Protein AF-A0A956LNJ1-F1 (afdb_monomer_lite)

Sequence (365 aa):
GTVEMIVRRPAVDEREALDVGEPGRVAVALAMEAAFVAMLGDTTTRRVDMLLKRSREISDRYETPESGVYRALVGGLAAFASGRWKECVASMGVARERLDRGRARRNFEFTLRELFELAALYQLGRVTELRARRLEYVHDARERGDLCAETSLRAGDAAVIWLAADDPQGARQDIHEAVRRWPRDAFLAQRAWAFLAERAIDVYEGDGEYAWRRVEETWPRVRSSLLFVGQHVRVMSRFWRANAALLSAADPSRRAARLAIASRHARQLAGERVPHATALAALLRGGIAAARGDVERAALAHKEAARGFEDTDMALLAAATRYRLGKLLGGARGRANVAAAVRYMDEEGIENPARMAAMYAPIWR

Structure (mmCIF, N/CA/C/O backbone):
data_AF-A0A956LNJ1-F1
#
_entry.id   AF-A0A956LNJ1-F1
#
loop_
_atom_site.group_PDB
_atom_site.id
_atom_site.type_symbol
_atom_site.label_atom_id
_atom_site.label_alt_id
_atom_site.label_comp_id
_atom_site.label_asym_id
_atom_site.label_entity_id
_atom_site.label_seq_id
_atom_site.pdbx_PDB_ins_code
_atom_site.Cartn_x
_atom_site.Cartn_y
_atom_site.Cartn_z
_atom_site.occupancy
_atom_site.B_iso_or_equiv
_atom_site.auth_seq_id
_atom_site.auth_comp_id
_atom_site.auth_asym_id
_atom_site.auth_atom_id
_atom_site.pdbx_PDB_model_num
ATOM 1 N N . GLY A 1 1 ? 16.261 22.247 -1.426 1.00 36.00 1 GLY A N 1
ATOM 2 C CA . GLY A 1 1 ? 17.304 21.320 -0.935 1.00 36.00 1 GLY A CA 1
ATOM 3 C C . GLY A 1 1 ? 17.607 20.250 -1.970 1.00 36.00 1 GLY A C 1
ATOM 4 O O . GLY A 1 1 ? 17.861 20.597 -3.112 1.00 36.00 1 GLY A O 1
ATOM 5 N N . THR A 1 2 ? 17.518 18.963 -1.617 1.00 38.69 2 THR A N 1
ATOM 6 C CA . THR A 1 2 ? 17.895 17.831 -2.497 1.00 38.69 2 THR A CA 1
ATOM 7 C C . THR A 1 2 ? 16.971 17.641 -3.706 1.00 38.69 2 THR A C 1
ATOM 9 O O . THR A 1 2 ? 17.459 17.444 -4.812 1.00 38.69 2 THR A O 1
ATOM 12 N N . VAL A 1 3 ? 15.649 17.783 -3.527 1.00 38.41 3 VAL A N 1
ATOM 13 C CA . VAL A 1 3 ? 14.667 17.750 -4.636 1.00 38.41 3 VAL A CA 1
ATOM 14 C C . VAL A 1 3 ? 14.962 18.844 -5.653 1.00 38.41 3 VAL A C 1
ATOM 16 O O . VAL A 1 3 ? 14.966 18.601 -6.848 1.00 38.41 3 VAL A O 1
ATOM 19 N N . GLU A 1 4 ? 15.264 20.045 -5.173 1.00 39.94 4 GLU A N 1
ATOM 20 C CA . GLU A 1 4 ? 15.532 21.204 -6.020 1.00 39.94 4 GLU A CA 1
ATOM 21 C C . GLU A 1 4 ? 16.840 21.055 -6.808 1.00 39.94 4 GLU A C 1
ATOM 23 O O . GLU A 1 4 ? 16.902 21.470 -7.956 1.00 39.94 4 GLU A O 1
ATOM 28 N N . MET A 1 5 ? 17.854 20.397 -6.235 1.00 42.16 5 MET A N 1
ATOM 29 C CA . MET A 1 5 ? 19.086 20.024 -6.942 1.00 42.16 5 MET A CA 1
ATOM 30 C C . MET A 1 5 ? 18.846 18.978 -8.037 1.00 42.16 5 MET A C 1
ATOM 32 O O . MET A 1 5 ? 19.387 19.113 -9.130 1.00 42.16 5 MET A O 1
ATOM 36 N N . ILE A 1 6 ? 18.032 17.951 -7.764 1.00 45.25 6 ILE A N 1
ATOM 37 C CA . ILE A 1 6 ? 17.684 16.911 -8.749 1.00 45.25 6 ILE A CA 1
ATOM 38 C C . ILE A 1 6 ? 16.839 17.518 -9.878 1.00 45.25 6 ILE A C 1
ATOM 40 O O . ILE A 1 6 ? 17.091 17.257 -11.047 1.00 45.25 6 ILE A O 1
ATOM 44 N N . VAL A 1 7 ? 15.893 18.396 -9.535 1.00 44.22 7 VAL A N 1
ATOM 45 C CA . VAL A 1 7 ? 15.030 19.108 -10.490 1.00 44.22 7 VAL A CA 1
ATOM 46 C C . VAL A 1 7 ? 15.795 20.170 -11.291 1.00 44.22 7 VAL A C 1
ATOM 48 O O . VAL A 1 7 ? 15.354 20.522 -12.377 1.00 44.22 7 VAL A O 1
ATOM 51 N N . ARG A 1 8 ? 16.928 20.694 -10.804 1.00 43.84 8 ARG A N 1
ATOM 52 C CA . ARG A 1 8 ? 17.736 21.713 -11.504 1.00 43.84 8 ARG A CA 1
ATOM 53 C C . ARG A 1 8 ? 18.961 21.158 -12.233 1.00 43.84 8 ARG A C 1
ATOM 55 O O . ARG A 1 8 ? 19.718 21.957 -12.780 1.00 43.84 8 ARG A O 1
ATOM 62 N N . ARG A 1 9 ? 19.182 19.837 -12.268 1.00 44.09 9 ARG A N 1
ATOM 63 C CA . ARG A 1 9 ? 20.280 19.283 -13.072 1.00 44.09 9 ARG A CA 1
ATOM 64 C C . ARG A 1 9 ? 20.090 19.691 -14.544 1.00 44.09 9 ARG A C 1
ATOM 66 O O . ARG A 1 9 ? 18.972 19.538 -15.056 1.00 44.09 9 ARG A O 1
ATOM 73 N N . PRO A 1 10 ? 21.131 20.242 -15.200 1.00 41.31 10 PRO A N 1
ATOM 74 C CA . PRO A 1 10 ? 21.086 20.462 -16.636 1.00 41.31 10 PRO A CA 1
ATOM 75 C C . PRO A 1 10 ? 20.901 19.105 -17.315 1.00 41.31 10 PRO A C 1
ATOM 77 O O . PRO A 1 10 ? 21.478 18.108 -16.869 1.00 41.31 10 PRO A O 1
ATOM 80 N N . ALA A 1 11 ? 20.053 19.071 -18.345 1.00 48.78 11 ALA A N 1
ATOM 81 C CA . ALA A 1 11 ? 19.974 17.923 -19.234 1.00 48.78 11 ALA A CA 1
ATOM 82 C C . ALA A 1 11 ? 21.394 17.620 -19.739 1.00 48.78 11 ALA A C 1
ATOM 84 O O . ALA A 1 11 ? 22.174 18.548 -19.967 1.00 48.78 11 ALA A O 1
ATOM 85 N N . VAL A 1 12 ? 21.732 16.333 -19.845 1.00 52.69 12 VAL A N 1
ATOM 86 C CA . VAL A 1 12 ? 22.942 15.843 -20.533 1.00 52.69 12 VAL A CA 1
ATOM 87 C C . VAL A 1 12 ? 23.134 16.653 -21.818 1.00 52.69 12 VAL A C 1
ATOM 89 O O . VAL A 1 12 ? 22.126 16.979 -22.435 1.00 52.69 12 VAL A O 1
ATOM 92 N N . ASP A 1 13 ? 24.368 17.005 -22.196 1.00 56.69 13 ASP A N 1
ATOM 93 C CA . ASP A 1 13 ? 24.645 17.877 -23.347 1.00 56.69 13 ASP A CA 1
ATOM 94 C C . ASP A 1 13 ? 24.082 17.274 -24.653 1.00 56.69 13 ASP A C 1
ATOM 96 O O . ASP A 1 13 ? 24.720 16.485 -25.351 1.00 56.69 13 ASP A O 1
ATOM 100 N N . GLU A 1 14 ? 22.803 17.571 -24.922 1.00 56.59 14 GLU A N 1
ATOM 101 C CA . GLU A 1 14 ? 21.978 16.911 -25.938 1.00 56.59 14 GLU A CA 1
ATOM 102 C C . GLU A 1 14 ? 22.559 17.133 -27.335 1.00 56.59 14 GLU A C 1
ATOM 104 O O . GLU A 1 14 ? 22.352 16.308 -28.219 1.00 56.59 14 GLU A O 1
ATOM 109 N N . ARG A 1 15 ? 23.272 18.248 -27.541 1.00 57.69 15 ARG A N 1
ATOM 110 C CA . ARG A 1 15 ? 23.845 18.616 -28.838 1.00 57.69 15 ARG A CA 1
ATOM 111 C C . ARG A 1 15 ? 25.062 17.763 -29.179 1.00 57.69 15 ARG A C 1
ATOM 113 O O . ARG A 1 15 ? 25.059 17.157 -30.241 1.00 57.69 15 ARG A O 1
ATOM 120 N N . GLU A 1 16 ? 26.022 17.616 -28.265 1.00 54.88 16 GLU A N 1
ATOM 121 C CA . GLU A 1 16 ? 27.214 16.790 -28.516 1.00 54.88 16 GLU A CA 1
ATOM 122 C C . GLU A 1 16 ? 26.858 15.314 -28.765 1.00 54.88 16 GLU A C 1
ATOM 124 O O . GLU A 1 16 ? 27.392 14.693 -29.680 1.00 54.88 16 GLU A O 1
ATOM 129 N N . ALA A 1 17 ? 25.914 14.741 -28.011 1.00 57.59 17 ALA A N 1
ATOM 130 C CA . ALA A 1 17 ? 25.528 13.335 -28.182 1.00 57.59 17 ALA A CA 1
ATOM 131 C C . ALA A 1 17 ? 24.732 13.065 -29.477 1.00 57.59 17 ALA A C 1
ATOM 133 O O . ALA A 1 17 ? 24.824 11.975 -30.053 1.00 57.59 17 ALA A O 1
ATOM 134 N N . LEU A 1 18 ? 23.951 14.047 -29.945 1.00 60.22 18 LEU A N 1
ATOM 135 C CA . LEU A 1 18 ? 23.275 13.977 -31.244 1.00 60.22 18 LEU A CA 1
ATOM 136 C C . LEU A 1 18 ? 24.267 14.139 -32.404 1.00 60.22 18 LEU A C 1
ATOM 138 O O . LEU A 1 18 ? 24.123 13.443 -33.409 1.00 60.22 18 LEU A O 1
ATOM 142 N N . ASP A 1 19 ? 25.294 14.975 -32.238 1.00 58.22 19 ASP A N 1
ATOM 143 C CA . ASP A 1 19 ? 26.359 15.181 -33.228 1.00 58.22 19 ASP A CA 1
ATOM 144 C C . ASP A 1 19 ? 27.279 13.948 -33.369 1.00 58.22 19 ASP A C 1
ATOM 146 O O . ASP A 1 19 ? 27.802 13.686 -34.451 1.00 58.22 19 ASP A O 1
ATOM 150 N N . VAL A 1 20 ? 27.414 13.132 -32.313 1.00 63.38 20 VAL A N 1
ATOM 151 C CA . VAL A 1 20 ? 28.169 11.857 -32.314 1.00 63.38 20 VAL A CA 1
ATOM 152 C C . VAL A 1 20 ? 27.338 10.667 -32.849 1.00 63.38 20 VAL A C 1
ATOM 154 O O . VAL A 1 20 ? 27.855 9.563 -33.012 1.00 63.38 20 VAL A O 1
ATOM 157 N N . GLY A 1 21 ? 26.061 10.874 -33.200 1.00 62.06 21 GLY A N 1
ATOM 158 C CA . GLY A 1 21 ? 25.248 9.879 -33.913 1.00 62.06 21 GLY A CA 1
ATOM 159 C C . GLY A 1 21 ? 24.579 8.808 -33.041 1.00 62.06 21 GLY A C 1
ATOM 160 O O . GLY A 1 21 ? 24.244 7.740 -33.551 1.00 62.06 21 GLY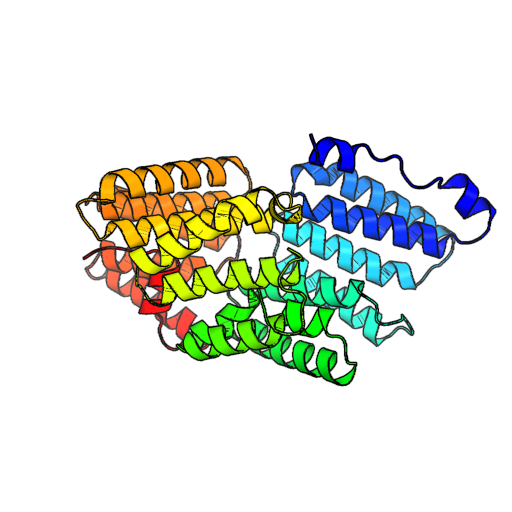 A O 1
ATOM 161 N N . GLU A 1 22 ? 24.320 9.074 -31.753 1.00 77.00 22 GLU A N 1
ATOM 162 C CA . GLU A 1 22 ? 23.630 8.135 -30.845 1.00 77.00 22 GLU A CA 1
ATOM 163 C C . GLU A 1 22 ? 22.211 8.594 -30.405 1.00 77.00 22 GLU A C 1
ATOM 165 O O . GLU A 1 22 ? 21.891 8.583 -29.209 1.00 77.00 22 GLU A O 1
ATOM 170 N N . PRO A 1 23 ? 21.293 8.959 -31.326 1.00 75.44 23 PRO A N 1
ATOM 171 C CA . PRO A 1 23 ? 19.983 9.528 -30.979 1.00 75.44 23 PRO A CA 1
ATOM 172 C C . PRO A 1 23 ? 19.105 8.584 -30.144 1.00 75.44 23 PRO A C 1
ATOM 174 O O . PRO A 1 23 ? 18.347 9.035 -29.284 1.00 75.44 23 PRO A O 1
ATOM 177 N N . GLY A 1 24 ? 19.240 7.266 -30.331 1.00 72.50 24 GLY A N 1
ATOM 178 C CA . GLY A 1 24 ? 18.543 6.270 -29.514 1.00 72.50 24 GLY A CA 1
ATOM 179 C C . GLY A 1 24 ? 18.937 6.326 -28.039 1.00 72.50 24 GLY A C 1
ATOM 180 O O . GLY A 1 24 ? 18.062 6.311 -27.174 1.00 72.50 24 GLY A O 1
ATOM 181 N N . ARG A 1 25 ? 20.231 6.481 -27.728 1.00 75.12 25 ARG A N 1
ATOM 182 C CA . ARG A 1 25 ? 20.690 6.578 -26.333 1.00 75.12 25 ARG A CA 1
ATOM 183 C C . ARG A 1 25 ? 20.219 7.865 -25.669 1.00 75.12 25 ARG A C 1
ATOM 185 O O . ARG A 1 25 ? 19.820 7.823 -24.509 1.00 75.12 25 ARG A O 1
ATOM 192 N N . VAL A 1 26 ? 20.193 8.977 -26.405 1.00 80.88 26 VAL A N 1
ATOM 193 C CA . VAL A 1 26 ? 19.657 10.254 -25.903 1.00 80.88 26 VAL A CA 1
ATOM 194 C C . VAL A 1 26 ? 18.164 10.129 -25.589 1.00 80.88 26 VAL A C 1
ATOM 196 O O . VAL A 1 26 ? 17.726 10.508 -24.502 1.00 80.88 26 VAL A O 1
ATOM 199 N N . ALA A 1 27 ? 17.378 9.534 -26.493 1.00 77.81 27 ALA A N 1
ATOM 200 C CA . ALA A 1 27 ? 15.948 9.323 -26.273 1.00 77.81 27 ALA A CA 1
ATOM 201 C C . ALA A 1 27 ? 15.663 8.445 -25.041 1.00 77.81 27 ALA A C 1
ATOM 203 O O . ALA A 1 27 ? 14.762 8.766 -24.256 1.00 77.81 27 ALA A O 1
ATOM 204 N N . VAL A 1 28 ? 16.445 7.376 -24.846 1.00 76.69 28 VAL A N 1
ATOM 205 C CA . VAL A 1 28 ? 16.362 6.498 -23.669 1.00 76.69 28 VAL A CA 1
ATOM 206 C C . VAL A 1 28 ? 16.778 7.231 -22.394 1.00 76.69 28 VAL A C 1
ATOM 208 O O . VAL A 1 28 ? 16.072 7.146 -21.391 1.00 76.69 28 VAL A O 1
ATOM 211 N N . ALA A 1 29 ? 17.870 7.999 -22.420 1.00 81.38 29 ALA A N 1
ATOM 212 C CA . ALA A 1 29 ? 18.341 8.760 -21.264 1.00 81.38 29 ALA A CA 1
ATOM 213 C C . ALA A 1 29 ? 17.299 9.782 -20.785 1.00 81.38 29 ALA A C 1
ATOM 215 O O . ALA A 1 29 ? 17.006 9.845 -19.592 1.00 81.38 29 ALA A O 1
ATOM 216 N N . LEU A 1 30 ? 16.672 10.517 -21.710 1.00 82.25 30 LEU A N 1
ATOM 217 C CA . LEU A 1 30 ? 15.591 11.457 -21.398 1.00 82.25 30 LEU A CA 1
ATOM 218 C C . LEU A 1 30 ? 14.360 10.754 -20.818 1.00 82.25 30 LEU A C 1
ATOM 220 O O . LEU A 1 30 ? 13.754 11.245 -19.864 1.00 82.25 30 LEU A O 1
ATOM 224 N N . ALA A 1 31 ? 13.997 9.587 -21.358 1.00 79.81 31 ALA A N 1
ATOM 225 C CA . ALA A 1 31 ? 12.921 8.777 -20.798 1.00 79.81 31 ALA A CA 1
ATOM 226 C C . ALA A 1 31 ? 13.268 8.294 -19.377 1.00 79.81 31 ALA A C 1
ATOM 228 O O . ALA A 1 31 ? 12.433 8.353 -18.479 1.00 79.81 31 ALA A O 1
ATOM 229 N N . MET A 1 32 ? 14.510 7.883 -19.128 1.00 78.31 32 MET A N 1
ATOM 230 C CA . MET A 1 32 ? 14.958 7.482 -17.792 1.00 78.31 32 MET A CA 1
ATOM 231 C C . MET A 1 32 ? 15.008 8.637 -16.802 1.00 78.31 32 MET A C 1
ATOM 233 O O . MET A 1 32 ? 14.576 8.475 -15.660 1.00 78.31 32 MET A O 1
ATOM 237 N N . GLU A 1 33 ? 15.424 9.827 -17.224 1.00 84.06 33 GLU A N 1
ATOM 238 C CA . GLU A 1 33 ? 15.293 11.017 -16.387 1.00 84.06 33 GLU A CA 1
ATOM 239 C C . GLU A 1 33 ? 13.820 11.287 -16.051 1.00 84.06 33 GLU A C 1
ATOM 241 O O . GLU A 1 33 ? 13.485 11.505 -14.886 1.00 84.06 33 GLU A O 1
ATOM 246 N N . ALA A 1 34 ? 12.924 11.188 -17.037 1.00 84.31 34 ALA A N 1
ATOM 247 C CA . ALA A 1 34 ? 11.491 11.355 -16.820 1.00 84.31 34 ALA A CA 1
ATOM 248 C C . ALA A 1 34 ? 10.933 10.331 -15.815 1.00 84.31 34 ALA A C 1
ATOM 250 O O . ALA A 1 34 ? 10.130 10.704 -14.962 1.00 84.31 34 ALA A O 1
ATOM 251 N N . ALA A 1 35 ? 11.396 9.076 -15.853 1.00 79.94 35 ALA A N 1
ATOM 252 C CA . ALA A 1 35 ? 11.055 8.049 -14.866 1.00 79.94 35 ALA A CA 1
ATOM 253 C C . ALA A 1 35 ? 11.486 8.438 -13.441 1.00 79.94 35 ALA A C 1
ATOM 255 O O . ALA A 1 35 ? 10.681 8.366 -12.510 1.00 79.94 35 ALA A O 1
ATOM 256 N N . PHE A 1 36 ? 12.733 8.887 -13.255 1.00 80.75 36 PHE A N 1
ATOM 257 C CA . PHE A 1 36 ? 13.222 9.324 -11.942 1.00 80.75 36 PHE A CA 1
ATOM 258 C C . PHE A 1 36 ? 12.484 10.554 -11.420 1.00 80.75 36 PHE A C 1
ATOM 260 O O . PHE A 1 36 ? 12.153 10.618 -10.235 1.00 80.75 36 PHE A O 1
ATOM 267 N N . VAL A 1 37 ? 12.204 11.514 -12.301 1.00 85.12 37 VAL A N 1
ATOM 268 C CA . VAL A 1 37 ? 11.455 12.724 -11.966 1.00 85.12 37 VAL A CA 1
ATOM 269 C C . VAL A 1 37 ? 10.014 12.376 -11.586 1.00 85.12 37 VAL A C 1
ATOM 271 O O . VAL A 1 37 ? 9.551 12.849 -10.551 1.00 85.12 37 VAL A O 1
ATOM 274 N N . ALA A 1 38 ? 9.344 11.493 -12.335 1.00 84.81 38 ALA A N 1
ATOM 275 C CA . ALA A 1 38 ? 7.976 11.059 -12.046 1.00 84.81 38 ALA A CA 1
ATOM 276 C C . ALA A 1 38 ? 7.835 10.474 -10.632 1.00 84.81 38 ALA A C 1
ATOM 278 O O . ALA A 1 38 ? 6.885 10.796 -9.923 1.00 84.81 38 ALA A O 1
ATOM 279 N N . MET A 1 39 ? 8.815 9.693 -10.163 1.00 81.81 39 MET A N 1
ATOM 280 C CA . MET A 1 39 ? 8.793 9.115 -8.810 1.00 81.81 39 MET A CA 1
ATOM 281 C C . MET A 1 39 ? 8.764 10.159 -7.678 1.00 81.81 39 MET A C 1
ATOM 283 O O . MET A 1 39 ? 8.356 9.840 -6.556 1.00 81.81 39 MET A O 1
ATOM 287 N N . LEU A 1 40 ? 9.172 11.405 -7.940 1.00 83.94 40 LEU A N 1
ATOM 288 C CA . LEU A 1 40 ? 9.120 12.495 -6.959 1.00 83.94 40 LEU A CA 1
ATOM 289 C C . LEU A 1 40 ? 7.677 12.950 -6.663 1.00 83.94 40 LEU A C 1
ATOM 291 O O . LEU A 1 40 ? 7.445 13.569 -5.619 1.00 83.94 40 LEU A O 1
ATOM 295 N N . GLY A 1 41 ? 6.720 12.602 -7.530 1.00 80.56 41 GLY A N 1
ATOM 296 C CA . GLY A 1 41 ? 5.292 12.873 -7.373 1.00 80.56 41 GLY A CA 1
ATOM 297 C C . GLY A 1 41 ? 4.745 13.947 -8.316 1.00 80.56 41 GLY A C 1
ATOM 298 O O . GLY A 1 41 ? 5.458 14.519 -9.146 1.00 80.56 41 GLY A O 1
ATOM 299 N N . ASP A 1 42 ? 3.464 14.262 -8.130 1.00 79.25 42 ASP A N 1
ATOM 300 C CA . ASP A 1 42 ? 2.643 15.076 -9.047 1.00 79.25 42 ASP A CA 1
ATOM 301 C C . ASP A 1 42 ? 3.113 16.515 -9.283 1.00 79.25 42 ASP A C 1
ATOM 303 O O . ASP A 1 42 ? 2.763 17.144 -10.282 1.00 79.25 42 ASP A O 1
ATOM 307 N N . THR A 1 43 ? 3.942 17.075 -8.404 1.00 82.19 43 THR A N 1
ATOM 308 C CA . THR A 1 43 ? 4.493 18.424 -8.619 1.00 82.19 43 THR A CA 1
ATOM 309 C C . THR A 1 43 ? 5.468 18.481 -9.796 1.00 82.19 43 THR A C 1
ATOM 311 O O . THR A 1 43 ? 5.816 19.569 -10.256 1.00 82.19 43 THR A O 1
ATOM 314 N N . THR A 1 44 ? 5.895 17.325 -10.304 1.00 82.88 44 THR A N 1
ATOM 315 C CA . THR A 1 44 ? 6.870 17.210 -11.388 1.00 82.88 44 THR A CA 1
ATOM 316 C C . THR A 1 44 ? 6.263 16.934 -12.762 1.00 82.88 44 THR A C 1
ATOM 318 O O . THR A 1 44 ? 7.006 16.941 -13.744 1.00 82.88 44 THR A O 1
ATOM 321 N N . THR A 1 45 ? 4.935 16.784 -12.870 1.00 81.81 45 THR A N 1
ATOM 322 C CA . THR A 1 45 ? 4.231 16.397 -14.110 1.00 81.81 45 THR A CA 1
ATOM 323 C C . THR A 1 45 ? 4.659 17.220 -15.323 1.00 81.81 45 THR A C 1
ATOM 325 O O . THR A 1 45 ? 5.016 16.656 -16.349 1.00 81.81 45 THR A O 1
ATO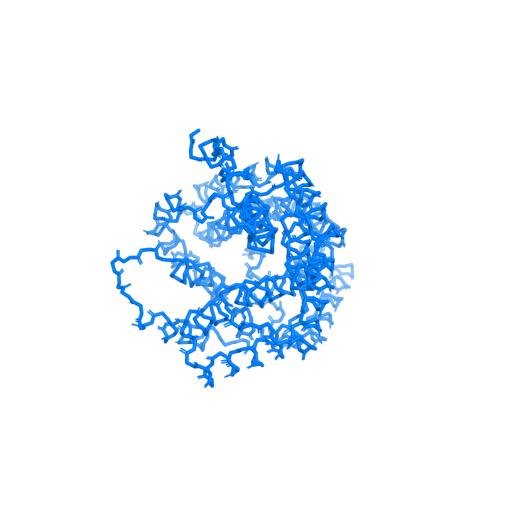M 328 N N . ARG A 1 46 ? 4.772 18.551 -15.189 1.00 85.56 46 ARG A N 1
ATOM 329 C CA . ARG A 1 46 ? 5.227 19.418 -16.295 1.00 85.56 46 ARG A CA 1
ATOM 330 C C . ARG A 1 46 ? 6.629 19.070 -16.806 1.00 85.56 46 ARG A C 1
ATOM 332 O O . ARG A 1 46 ? 6.878 19.157 -18.005 1.00 85.56 46 ARG A O 1
ATOM 339 N N . ARG A 1 47 ? 7.559 18.713 -15.911 1.00 85.75 47 ARG A N 1
ATOM 340 C CA . ARG A 1 47 ? 8.925 18.321 -16.296 1.00 85.75 47 ARG A CA 1
ATOM 341 C C . ARG A 1 47 ? 8.938 16.922 -16.907 1.00 85.75 47 ARG A C 1
ATOM 343 O O . ARG A 1 47 ? 9.625 16.726 -17.903 1.00 85.75 47 ARG A O 1
ATOM 350 N N . VAL A 1 48 ? 8.152 15.991 -16.366 1.00 85.62 48 VAL A N 1
ATOM 351 C CA . VAL A 1 48 ? 7.966 14.653 -16.954 1.00 85.62 48 VAL A CA 1
ATOM 352 C C . VAL A 1 48 ? 7.430 14.769 -18.383 1.00 85.62 48 VAL A C 1
ATOM 354 O O . VAL A 1 48 ? 8.019 14.200 -19.299 1.00 85.62 48 VAL A O 1
ATOM 357 N N . ASP A 1 49 ? 6.384 15.571 -18.596 1.00 85.69 49 ASP A N 1
ATOM 358 C CA . ASP A 1 49 ? 5.779 15.791 -19.913 1.00 85.69 49 ASP A CA 1
ATOM 359 C C . ASP A 1 49 ? 6.770 16.396 -20.911 1.00 85.69 49 ASP A C 1
ATOM 361 O O . ASP A 1 49 ? 6.812 15.979 -22.070 1.00 85.69 49 ASP A O 1
ATOM 365 N N . MET A 1 50 ? 7.592 17.350 -20.463 1.00 88.75 50 MET A N 1
ATOM 366 C CA . MET A 1 50 ? 8.642 17.968 -21.275 1.00 88.75 50 MET A CA 1
ATOM 367 C C . MET A 1 50 ? 9.703 16.949 -21.710 1.00 88.75 50 MET A C 1
ATOM 369 O O . MET A 1 50 ? 9.974 16.830 -22.905 1.00 88.75 50 MET A O 1
ATOM 373 N N . LEU A 1 51 ? 10.272 16.194 -20.764 1.00 86.50 51 LEU A N 1
ATOM 374 C CA . LEU A 1 51 ? 11.296 15.177 -21.038 1.00 86.50 51 LEU A CA 1
ATOM 375 C C . LEU A 1 51 ? 10.753 14.075 -21.957 1.00 86.50 51 LEU A C 1
ATOM 377 O O . LEU A 1 51 ? 11.410 13.672 -22.917 1.00 86.50 51 LEU A O 1
ATOM 381 N N . LEU A 1 52 ? 9.512 13.642 -21.724 1.00 82.50 52 LEU A N 1
ATOM 382 C CA . LEU A 1 52 ? 8.826 12.682 -22.582 1.00 82.50 52 LEU A CA 1
ATOM 383 C C . LEU A 1 52 ? 8.564 13.227 -23.982 1.00 82.50 52 LEU A C 1
ATOM 385 O O . LEU A 1 52 ? 8.722 12.496 -24.957 1.00 82.50 52 LEU A O 1
ATOM 389 N N . LYS A 1 53 ? 8.148 14.493 -24.106 1.00 86.12 53 LYS A N 1
ATOM 390 C CA . LYS A 1 53 ? 7.954 15.134 -25.410 1.00 86.12 53 LYS A CA 1
ATOM 391 C C . LYS A 1 53 ? 9.266 15.152 -26.190 1.00 86.12 53 LYS A C 1
ATOM 393 O O . LYS A 1 53 ? 9.272 14.745 -27.345 1.00 86.12 53 LYS A O 1
ATOM 398 N N . ARG A 1 54 ? 10.366 15.528 -25.538 1.00 84.81 54 ARG A N 1
ATOM 399 C CA . ARG A 1 54 ? 11.699 15.565 -26.147 1.00 84.81 54 ARG A CA 1
ATOM 400 C C . ARG A 1 54 ? 12.181 14.179 -26.579 1.00 84.81 54 ARG A C 1
ATOM 402 O O . ARG A 1 54 ? 12.617 14.004 -27.711 1.00 84.81 54 ARG A O 1
ATOM 409 N N . SER A 1 55 ? 12.020 13.181 -25.708 1.00 83.25 55 SER A N 1
ATOM 410 C CA . SER A 1 55 ? 12.317 11.777 -26.016 1.00 83.25 55 SER A CA 1
ATOM 411 C C . SER A 1 55 ? 11.525 11.284 -27.238 1.00 83.25 55 SER A C 1
ATOM 413 O O . SER A 1 55 ? 12.096 10.636 -28.117 1.00 83.25 55 SER A O 1
ATOM 415 N N . ARG A 1 56 ? 10.237 11.651 -27.354 1.00 81.56 56 ARG A N 1
ATOM 416 C CA . ARG A 1 56 ? 9.395 11.329 -28.523 1.00 81.56 56 ARG A CA 1
ATOM 417 C C . ARG A 1 56 ? 9.881 11.993 -29.805 1.00 81.56 56 ARG A C 1
ATOM 419 O O . ARG A 1 56 ? 10.060 11.293 -30.787 1.00 81.56 56 ARG A O 1
ATOM 426 N N . GLU A 1 57 ? 10.144 13.298 -29.780 1.00 85.50 57 GLU A N 1
ATOM 427 C CA . GLU A 1 57 ? 10.629 14.043 -30.953 1.00 85.50 57 GLU A CA 1
ATOM 428 C C . GLU A 1 57 ? 11.906 13.418 -31.541 1.00 85.50 57 GLU A C 1
ATOM 430 O O . GLU A 1 57 ? 12.037 13.302 -32.758 1.00 85.50 57 GLU A O 1
ATOM 435 N N . ILE A 1 58 ? 12.831 12.971 -30.684 1.00 82.56 58 ILE A N 1
ATOM 436 C CA . ILE A 1 58 ? 14.056 12.281 -31.113 1.00 82.56 58 ILE A CA 1
ATOM 437 C C . ILE A 1 58 ? 13.732 10.877 -31.640 1.00 82.56 58 ILE A C 1
ATOM 439 O O . ILE A 1 58 ? 14.230 10.477 -32.687 1.00 82.56 58 ILE A O 1
ATOM 443 N N . SER A 1 59 ? 12.879 10.127 -30.945 1.00 79.56 59 SER A N 1
ATOM 444 C CA . SER A 1 59 ? 12.547 8.754 -31.342 1.00 79.56 59 SER A CA 1
ATOM 445 C C . SER A 1 59 ? 11.818 8.678 -32.681 1.00 79.56 59 SER A C 1
ATOM 447 O O . SER A 1 59 ? 12.142 7.822 -33.499 1.00 79.56 59 SER A O 1
ATOM 449 N N . ASP A 1 60 ? 10.871 9.590 -32.909 1.00 82.81 60 ASP A N 1
ATOM 450 C CA . ASP A 1 60 ? 10.078 9.660 -34.136 1.00 82.81 60 ASP A CA 1
ATOM 451 C C . ASP A 1 60 ? 10.951 10.114 -35.322 1.00 82.81 60 ASP A C 1
ATOM 453 O O . ASP A 1 60 ? 10.789 9.624 -36.435 1.00 82.81 60 ASP A O 1
ATOM 457 N N . ARG A 1 61 ? 11.923 11.010 -35.087 1.00 82.12 61 ARG A N 1
ATOM 458 C CA . ARG A 1 61 ? 12.841 11.505 -36.127 1.00 82.12 61 ARG A CA 1
ATOM 459 C C . ARG A 1 61 ? 13.869 10.467 -36.589 1.00 82.12 61 ARG A C 1
ATOM 461 O O . ARG A 1 61 ? 14.293 10.525 -37.738 1.00 82.12 61 ARG A O 1
ATOM 468 N N . TYR A 1 62 ? 14.304 9.580 -35.696 1.00 78.44 62 TYR A N 1
ATOM 469 C CA . TYR A 1 62 ? 15.391 8.624 -35.952 1.00 78.44 62 TYR A CA 1
ATOM 470 C C . TYR A 1 62 ? 14.934 7.154 -35.915 1.00 78.44 62 TYR A C 1
ATOM 472 O O . TYR A 1 62 ? 15.776 6.263 -35.847 1.00 78.44 62 TYR A O 1
ATOM 480 N N . GLU A 1 63 ? 13.619 6.908 -35.934 1.00 72.50 63 GLU A N 1
ATOM 481 C CA . GLU A 1 63 ? 12.980 5.583 -35.987 1.00 72.50 63 GLU A CA 1
ATOM 482 C C . GLU A 1 63 ? 13.548 4.565 -34.983 1.00 72.50 63 GLU A C 1
ATOM 484 O O . GLU A 1 63 ? 13.895 3.442 -35.340 1.00 72.50 63 GLU A O 1
ATOM 489 N N . THR A 1 64 ? 13.656 4.935 -33.703 1.00 69.19 64 THR A N 1
ATOM 490 C CA . THR A 1 64 ? 14.271 4.076 -32.673 1.00 69.19 64 THR A CA 1
ATOM 491 C C . THR A 1 64 ? 13.219 3.193 -31.972 1.00 69.19 64 THR A C 1
ATOM 493 O O . THR A 1 64 ? 12.505 3.671 -31.085 1.00 69.19 64 THR A O 1
ATOM 496 N N . PRO A 1 65 ? 13.080 1.884 -32.293 1.00 64.25 65 PRO A N 1
ATOM 497 C CA . PRO A 1 65 ? 11.942 1.074 -31.828 1.00 64.25 65 PRO A CA 1
ATOM 498 C C . PRO A 1 65 ? 11.961 0.803 -30.316 1.00 64.25 65 PRO A C 1
ATOM 500 O O . PRO A 1 65 ? 10.913 0.650 -29.686 1.00 64.25 65 PRO A O 1
ATOM 503 N N . GLU A 1 66 ? 13.154 0.795 -29.715 1.00 65.19 66 GLU A N 1
ATOM 504 C CA . GLU A 1 66 ? 13.371 0.616 -28.273 1.00 65.19 66 GLU A CA 1
ATOM 505 C C . GLU A 1 66 ? 12.663 1.706 -27.448 1.00 65.19 66 GLU A C 1
ATOM 507 O O . GLU A 1 66 ? 12.178 1.438 -26.348 1.00 65.19 66 GLU A O 1
ATOM 512 N N . SER A 1 67 ? 12.481 2.908 -28.010 1.00 68.50 67 SER A N 1
ATOM 513 C CA . SER A 1 67 ? 11.790 4.032 -27.363 1.00 68.50 67 SER A CA 1
ATOM 514 C C . SER A 1 67 ? 10.346 3.720 -26.946 1.00 68.50 67 SER A C 1
ATOM 516 O O . SER A 1 67 ? 9.854 4.264 -25.955 1.00 68.50 67 SER A O 1
ATOM 518 N N . GLY A 1 68 ? 9.655 2.818 -27.654 1.00 74.00 68 GLY A N 1
ATOM 519 C CA . GLY A 1 68 ? 8.266 2.452 -27.369 1.00 74.00 68 GLY A CA 1
ATOM 520 C C . GLY A 1 68 ? 8.085 1.723 -26.033 1.00 74.00 68 GLY A C 1
ATOM 521 O O . GLY A 1 68 ? 7.032 1.854 -25.398 1.00 74.00 68 GLY A O 1
ATOM 522 N N . VAL A 1 69 ? 9.110 0.988 -25.591 1.00 79.62 69 VAL A N 1
ATOM 523 C CA . VAL A 1 69 ? 9.160 0.330 -24.276 1.00 79.62 69 VAL A CA 1
ATOM 524 C C . VAL A 1 69 ? 9.325 1.382 -23.189 1.00 79.62 69 VAL A C 1
ATOM 526 O O . VAL A 1 69 ? 8.521 1.452 -22.261 1.00 79.62 69 VAL A O 1
ATOM 529 N N . TYR A 1 70 ? 10.331 2.244 -23.336 1.00 77.69 70 TYR A N 1
ATOM 530 C CA . TYR A 1 70 ? 10.641 3.284 -22.360 1.00 77.69 70 TYR A CA 1
ATOM 531 C C . TYR A 1 70 ? 9.495 4.288 -22.211 1.00 77.69 70 TYR A C 1
ATOM 533 O O . TYR A 1 70 ? 9.165 4.683 -21.097 1.00 77.69 70 TYR A O 1
ATOM 541 N N . ARG A 1 71 ? 8.800 4.633 -23.301 1.00 78.25 71 ARG A N 1
ATOM 542 C CA . ARG A 1 71 ? 7.583 5.460 -23.251 1.00 78.25 71 ARG A CA 1
ATOM 543 C C . ARG A 1 71 ? 6.479 4.823 -22.409 1.00 78.25 71 ARG A C 1
ATOM 545 O O . ARG A 1 71 ? 5.855 5.521 -21.615 1.00 78.25 71 ARG A O 1
ATOM 552 N N . ALA A 1 72 ? 6.235 3.524 -22.584 1.00 85.56 72 ALA A N 1
ATOM 553 C CA . ALA A 1 72 ? 5.231 2.802 -21.806 1.00 85.56 72 ALA A CA 1
ATOM 554 C C . ALA A 1 72 ? 5.632 2.705 -20.325 1.00 85.56 72 ALA A C 1
ATOM 556 O O . ALA A 1 72 ? 4.814 2.989 -19.454 1.00 85.56 72 ALA A O 1
ATOM 557 N N . LEU A 1 73 ? 6.906 2.415 -20.041 1.00 84.94 73 LEU A N 1
ATOM 558 C CA . LEU A 1 73 ? 7.447 2.398 -18.681 1.00 84.94 73 LEU A CA 1
ATOM 559 C C . LEU A 1 73 ? 7.276 3.754 -17.981 1.00 84.94 73 LEU A C 1
ATOM 561 O O . LEU A 1 73 ? 6.709 3.817 -16.894 1.00 84.94 73 LEU A O 1
ATOM 565 N N . VAL A 1 74 ? 7.711 4.853 -18.603 1.00 82.94 74 VAL A N 1
ATOM 566 C CA . VAL A 1 74 ? 7.596 6.191 -18.002 1.00 82.94 74 VAL A CA 1
ATOM 567 C C . VAL A 1 74 ? 6.136 6.610 -17.848 1.00 82.94 74 VAL A C 1
ATOM 569 O O . VAL A 1 74 ? 5.778 7.166 -16.814 1.00 82.94 74 VAL A O 1
ATOM 572 N N . GLY A 1 75 ? 5.283 6.318 -18.837 1.00 83.62 75 GLY A N 1
ATOM 573 C CA . GLY A 1 75 ? 3.842 6.551 -18.729 1.00 83.62 75 GLY A CA 1
ATOM 574 C C . GLY A 1 75 ? 3.238 5.826 -17.525 1.00 83.62 75 GLY A C 1
ATOM 575 O O . GLY A 1 75 ? 2.498 6.432 -16.751 1.00 83.62 75 GLY A O 1
ATOM 576 N N . GLY A 1 76 ? 3.638 4.571 -17.303 1.00 90.06 76 GLY A N 1
ATOM 577 C CA . GLY A 1 76 ? 3.225 3.794 -16.139 1.00 90.06 76 GLY A CA 1
ATOM 578 C C . GLY A 1 76 ? 3.730 4.371 -14.816 1.00 90.06 76 GLY A C 1
ATOM 579 O O . GLY A 1 76 ? 2.955 4.500 -13.873 1.00 90.06 76 GLY A O 1
ATOM 580 N N . LEU A 1 77 ? 4.994 4.796 -14.745 1.00 87.31 77 LEU A N 1
ATOM 581 C CA . LEU A 1 77 ? 5.560 5.429 -13.546 1.00 87.31 77 LEU A CA 1
ATOM 582 C C . LEU A 1 77 ? 4.896 6.773 -13.223 1.00 87.31 77 LEU A C 1
ATOM 584 O O . LEU A 1 77 ? 4.629 7.060 -12.058 1.00 87.31 77 LEU A O 1
ATOM 588 N N . ALA A 1 78 ? 4.589 7.581 -14.240 1.00 84.00 78 ALA A N 1
ATOM 589 C CA . ALA A 1 78 ? 3.852 8.829 -14.075 1.00 84.00 78 ALA A CA 1
ATOM 590 C C . ALA A 1 78 ? 2.413 8.575 -13.603 1.00 84.00 78 ALA A C 1
ATOM 592 O O . ALA A 1 78 ? 1.928 9.253 -12.700 1.00 84.00 78 ALA A O 1
ATOM 593 N N . ALA A 1 79 ? 1.740 7.566 -14.165 1.00 89.38 79 ALA A N 1
ATOM 594 C CA . ALA A 1 79 ? 0.428 7.136 -13.696 1.00 89.38 79 ALA A CA 1
ATOM 595 C C . ALA A 1 79 ? 0.473 6.663 -12.236 1.00 89.38 79 ALA A C 1
ATOM 597 O O . ALA A 1 79 ? -0.363 7.076 -11.433 1.00 89.38 79 ALA A O 1
ATOM 598 N N . PHE A 1 80 ? 1.481 5.870 -11.867 1.00 90.62 80 PHE A N 1
ATOM 599 C CA . PHE A 1 80 ? 1.691 5.420 -10.494 1.00 90.62 80 PHE A CA 1
ATOM 600 C C . PHE A 1 80 ? 1.913 6.589 -9.527 1.00 90.62 80 PHE A C 1
ATOM 602 O O . PHE A 1 80 ? 1.285 6.639 -8.474 1.00 90.62 80 PHE A O 1
ATOM 609 N N . ALA A 1 81 ? 2.762 7.553 -9.888 1.00 84.44 81 ALA A N 1
ATOM 610 C CA . ALA A 1 81 ? 3.042 8.722 -9.057 1.00 84.44 81 ALA A CA 1
ATOM 611 C C . ALA A 1 81 ? 1.775 9.533 -8.729 1.00 84.44 81 ALA A C 1
ATOM 613 O O . ALA A 1 81 ? 1.614 9.979 -7.595 1.00 84.44 81 ALA A O 1
ATOM 614 N N . SER A 1 82 ? 0.849 9.631 -9.684 1.00 82.69 82 SER A N 1
ATOM 615 C CA . SER A 1 82 ? -0.442 10.306 -9.507 1.00 82.69 82 SER A CA 1
ATOM 616 C C . SER A 1 82 ? -1.554 9.437 -8.920 1.00 82.69 82 SER A C 1
ATOM 618 O O . SER A 1 82 ? -2.702 9.873 -8.828 1.00 82.69 82 SER A O 1
ATOM 620 N N . GLY A 1 83 ? -1.267 8.187 -8.562 1.00 89.06 83 GLY A N 1
ATOM 621 C CA . GLY A 1 83 ? -2.270 7.247 -8.069 1.00 89.06 83 GLY A CA 1
ATOM 622 C C . GLY A 1 83 ? -3.281 6.754 -9.105 1.00 89.06 83 GLY A C 1
ATOM 623 O O . GLY A 1 83 ? -4.345 6.268 -8.735 1.00 89.06 83 GLY A O 1
ATOM 624 N N . ARG A 1 84 ? -2.968 6.846 -10.402 1.00 92.25 84 ARG A N 1
ATOM 625 C CA . ARG A 1 84 ? -3.753 6.243 -11.492 1.00 92.25 84 ARG A CA 1
ATOM 626 C C . ARG A 1 84 ? -3.312 4.793 -11.694 1.00 92.25 84 ARG A C 1
ATOM 628 O O . ARG A 1 84 ? -2.650 4.438 -12.668 1.00 92.25 84 ARG A O 1
ATOM 635 N N . TRP A 1 85 ? -3.641 3.937 -10.730 1.00 95.81 85 TRP A N 1
ATOM 636 C CA . TRP A 1 85 ? -3.089 2.580 -10.634 1.00 95.81 85 TRP A CA 1
ATOM 637 C C . TRP A 1 85 ? -3.454 1.685 -11.826 1.00 95.81 85 TRP A C 1
ATOM 639 O O . TRP A 1 85 ? -2.596 0.964 -12.332 1.00 95.81 85 TRP A O 1
ATOM 649 N N . LYS A 1 86 ? -4.699 1.761 -12.323 1.00 97.38 86 LYS A N 1
ATOM 650 C CA . LYS A 1 86 ? -5.141 1.000 -13.508 1.00 97.38 86 LYS A CA 1
ATOM 651 C C . LYS A 1 86 ? -4.340 1.370 -14.757 1.00 97.38 86 LYS A C 1
ATOM 653 O O . LYS A 1 86 ? -3.915 0.486 -15.495 1.00 97.38 86 LYS A O 1
ATOM 658 N N . GLU A 1 87 ? -4.099 2.665 -14.966 1.00 95.25 87 GLU A N 1
ATOM 659 C CA . GLU A 1 87 ? -3.274 3.161 -16.072 1.00 95.25 87 GLU A CA 1
ATOM 660 C C . GLU A 1 87 ? -1.816 2.712 -15.939 1.00 95.25 87 GLU A C 1
ATOM 662 O O . GLU A 1 87 ? -1.191 2.382 -16.949 1.00 95.25 87 GLU A O 1
ATOM 667 N N . CYS A 1 88 ? -1.284 2.646 -14.710 1.00 95.19 88 CYS A N 1
ATOM 668 C CA . CYS A 1 88 ? 0.035 2.070 -14.456 1.00 95.19 88 CYS A CA 1
ATOM 669 C C . CYS A 1 88 ? 0.089 0.609 -14.918 1.00 95.19 88 CYS A C 1
ATOM 671 O O . CYS A 1 88 ? 0.913 0.283 -15.769 1.00 95.19 88 CYS A O 1
ATOM 673 N N . VAL A 1 89 ? -0.823 -0.249 -14.441 1.00 96.81 89 VAL A N 1
ATOM 674 C CA . VAL A 1 89 ? -0.866 -1.673 -14.826 1.00 96.81 89 VAL A CA 1
ATOM 675 C C . VAL A 1 89 ? -0.996 -1.835 -16.343 1.00 96.81 89 VAL A C 1
ATOM 677 O O . VAL A 1 89 ? -0.228 -2.582 -16.946 1.00 96.81 89 VAL A O 1
ATOM 680 N N . ALA A 1 90 ? -1.900 -1.088 -16.985 1.00 95.88 90 ALA A N 1
ATOM 681 C CA . ALA A 1 90 ? -2.068 -1.130 -18.437 1.00 95.88 90 ALA A CA 1
ATOM 682 C C . ALA A 1 90 ? -0.781 -0.726 -19.180 1.00 95.88 90 ALA A C 1
ATOM 684 O O . ALA A 1 90 ? -0.352 -1.412 -20.109 1.00 95.88 90 ALA A O 1
ATOM 685 N N . SER A 1 91 ? -0.124 0.350 -18.741 1.00 92.50 91 SER A N 1
ATOM 686 C CA . SER A 1 91 ? 1.126 0.825 -19.344 1.00 92.50 91 SER A CA 1
ATOM 687 C C . SER A 1 91 ? 2.276 -0.167 -19.146 1.00 92.50 91 SER A C 1
ATOM 689 O O . SER A 1 91 ? 3.037 -0.413 -20.083 1.00 92.50 91 SER A O 1
ATOM 691 N N . MET A 1 92 ? 2.380 -0.792 -17.968 1.00 92.31 92 MET A N 1
ATOM 692 C CA . MET A 1 92 ? 3.377 -1.834 -17.700 1.00 92.31 92 MET A CA 1
ATOM 693 C C . MET A 1 92 ? 3.129 -3.101 -18.525 1.00 92.31 92 MET A C 1
ATOM 695 O O . MET A 1 92 ? 4.093 -3.722 -18.975 1.00 92.31 92 MET A O 1
ATOM 699 N N . GLY A 1 93 ? 1.865 -3.452 -18.783 1.00 91.88 93 GLY A N 1
ATOM 700 C CA . GLY A 1 93 ? 1.488 -4.544 -19.684 1.00 91.88 93 GLY A CA 1
ATOM 701 C C . GLY A 1 93 ? 1.892 -4.273 -21.135 1.00 91.88 93 GLY A C 1
ATOM 702 O O . GLY A 1 93 ? 2.492 -5.126 -21.784 1.00 91.88 93 GLY A O 1
ATOM 703 N N . VAL A 1 94 ? 1.667 -3.049 -21.619 1.00 89.19 94 VAL A N 1
ATOM 704 C CA . VAL A 1 94 ? 2.121 -2.621 -22.951 1.00 89.19 94 VAL A CA 1
ATOM 705 C C . VAL A 1 94 ? 3.653 -2.631 -23.051 1.00 89.19 94 VAL A C 1
ATOM 707 O O . VAL A 1 94 ? 4.206 -3.043 -24.073 1.00 89.19 94 VAL A O 1
ATOM 710 N N . ALA A 1 95 ? 4.360 -2.188 -22.004 1.00 87.00 95 ALA A N 1
ATOM 711 C CA . ALA A 1 95 ? 5.818 -2.274 -21.956 1.00 87.00 95 ALA A CA 1
ATOM 712 C C . ALA A 1 95 ? 6.284 -3.736 -22.044 1.00 87.00 95 ALA A C 1
ATOM 714 O O . ALA A 1 95 ? 7.170 -4.039 -22.839 1.00 87.00 95 ALA A O 1
ATOM 715 N N . ARG A 1 96 ? 5.646 -4.641 -21.290 1.00 86.38 96 ARG A N 1
ATOM 716 C CA . ARG A 1 96 ? 5.923 -6.084 -21.303 1.00 86.38 96 ARG A CA 1
ATOM 717 C C . ARG A 1 96 ? 5.739 -6.697 -22.696 1.00 86.38 96 ARG A C 1
ATOM 719 O O . ARG A 1 96 ? 6.671 -7.298 -23.210 1.00 86.38 96 ARG A O 1
ATOM 726 N N . GLU A 1 97 ? 4.602 -6.464 -23.349 1.00 85.38 97 GLU A N 1
ATOM 727 C CA . GLU A 1 97 ? 4.324 -6.987 -24.698 1.00 85.38 97 GLU A CA 1
ATOM 728 C C . GLU A 1 97 ? 5.381 -6.548 -25.727 1.00 85.38 97 GLU A C 1
ATOM 730 O O . GLU A 1 97 ? 5.796 -7.321 -26.592 1.00 85.38 97 GLU A O 1
ATOM 735 N N . ARG A 1 98 ? 5.850 -5.298 -25.634 1.00 80.69 98 ARG A N 1
ATOM 736 C CA . ARG A 1 98 ? 6.904 -4.778 -26.519 1.00 80.69 98 ARG A CA 1
ATOM 737 C C . ARG A 1 98 ? 8.270 -5.378 -26.227 1.00 80.69 98 ARG A C 1
ATOM 739 O O . ARG A 1 98 ? 9.038 -5.591 -27.161 1.00 80.69 98 ARG A O 1
ATOM 746 N N . LEU A 1 99 ? 8.565 -5.643 -24.959 1.00 76.44 99 LEU A N 1
ATOM 747 C CA . LEU A 1 99 ? 9.792 -6.315 -24.549 1.00 76.44 99 LEU A CA 1
ATOM 748 C C . LEU A 1 99 ? 9.824 -7.757 -25.056 1.00 76.44 99 LEU A C 1
ATOM 750 O O . LEU A 1 99 ? 10.849 -8.173 -25.585 1.00 76.44 99 LEU A O 1
ATOM 754 N N . ASP A 1 100 ? 8.696 -8.465 -24.991 1.00 76.75 100 ASP A N 1
ATOM 755 C CA . ASP A 1 100 ? 8.572 -9.849 -25.467 1.00 76.75 100 ASP A CA 1
ATOM 756 C C . ASP A 1 100 ? 8.681 -9.959 -27.001 1.00 76.75 100 ASP A C 1
ATOM 758 O O . ASP A 1 100 ? 9.197 -10.945 -27.523 1.00 76.75 100 ASP A O 1
ATOM 762 N N . ARG A 1 101 ? 8.228 -8.936 -27.742 1.00 73.31 101 ARG A N 1
ATOM 763 C CA . ARG A 1 101 ? 8.347 -8.864 -29.214 1.00 73.31 101 ARG A CA 1
ATOM 764 C C . ARG A 1 101 ? 9.705 -8.359 -29.710 1.00 73.31 101 ARG A C 1
ATOM 766 O O . ARG A 1 101 ? 10.029 -8.536 -30.884 1.00 73.31 101 ARG A O 1
ATOM 773 N N . GLY A 1 102 ? 10.456 -7.660 -28.866 1.00 64.00 102 GLY A N 1
ATOM 774 C CA . GLY A 1 102 ? 11.722 -7.028 -29.227 1.00 64.00 102 GLY A CA 1
ATOM 775 C C . GLY A 1 102 ? 12.940 -7.918 -28.973 1.00 64.00 102 GLY A C 1
ATOM 776 O O . GLY A 1 102 ? 12.873 -8.928 -28.285 1.00 64.00 102 GLY A O 1
ATOM 777 N N . ARG A 1 103 ? 14.106 -7.492 -29.476 1.00 54.97 103 ARG A N 1
ATOM 778 C CA . ARG A 1 103 ? 15.422 -8.007 -29.038 1.00 54.97 103 ARG A CA 1
ATOM 779 C C . ARG A 1 103 ? 16.038 -7.148 -27.923 1.00 54.97 103 ARG A C 1
ATOM 781 O O . ARG A 1 103 ? 17.255 -7.155 -27.745 1.00 54.97 103 ARG A O 1
ATOM 788 N N . ALA A 1 104 ? 15.221 -6.354 -27.226 1.00 55.88 104 ALA A N 1
ATOM 789 C CA . ALA A 1 104 ? 15.695 -5.430 -26.202 1.00 55.88 104 ALA A CA 1
ATOM 790 C C . ALA A 1 104 ? 16.393 -6.213 -25.081 1.00 55.88 104 ALA A C 1
ATOM 792 O O . ALA A 1 104 ? 15.855 -7.195 -24.563 1.00 55.88 104 ALA A O 1
ATOM 793 N N . ARG A 1 105 ? 17.608 -5.793 -24.708 1.00 57.16 105 ARG A N 1
ATOM 794 C CA . ARG A 1 105 ? 18.336 -6.422 -23.599 1.00 57.16 105 ARG A CA 1
ATOM 795 C C . ARG A 1 105 ? 17.552 -6.239 -22.301 1.00 57.16 105 ARG A C 1
ATOM 797 O O . ARG A 1 105 ? 17.142 -5.125 -21.977 1.00 57.16 105 ARG A O 1
ATOM 804 N N . ARG A 1 106 ? 17.374 -7.332 -21.550 1.00 59.69 106 ARG A N 1
ATOM 805 C CA . ARG A 1 106 ? 16.788 -7.289 -20.206 1.00 59.69 106 ARG A CA 1
ATOM 806 C C . ARG A 1 106 ? 17.748 -6.593 -19.240 1.00 59.69 106 ARG A C 1
ATOM 808 O O . ARG A 1 106 ? 18.728 -7.194 -18.818 1.00 59.69 106 ARG A O 1
ATOM 815 N N . ASN A 1 107 ? 17.460 -5.331 -18.930 1.00 64.94 107 ASN A N 1
ATOM 816 C CA . ASN A 1 107 ? 18.238 -4.464 -18.039 1.00 64.94 107 ASN A CA 1
ATOM 817 C C . ASN A 1 107 ? 17.401 -4.042 -16.806 1.00 64.94 107 ASN A C 1
ATOM 819 O O . ASN A 1 107 ? 16.244 -4.439 -16.670 1.00 64.94 107 ASN A O 1
ATOM 823 N N . PHE A 1 108 ? 17.965 -3.217 -15.914 1.00 64.00 108 PHE A N 1
ATOM 824 C CA . PHE A 1 108 ? 17.337 -2.726 -14.671 1.00 64.00 108 PHE A CA 1
ATOM 825 C C . PHE A 1 108 ? 15.934 -2.109 -14.856 1.00 64.00 108 PHE A C 1
ATOM 827 O O . PHE A 1 108 ? 15.100 -2.128 -13.951 1.00 64.00 108 PHE A O 1
ATOM 834 N N . GLU A 1 109 ? 15.639 -1.582 -16.036 1.00 68.56 109 GLU A N 1
ATOM 835 C CA . GLU A 1 109 ? 14.348 -1.000 -16.397 1.00 68.56 109 GLU A CA 1
ATOM 836 C C . GLU A 1 109 ? 13.214 -2.029 -16.417 1.00 68.56 109 GLU A C 1
ATOM 838 O O . GLU A 1 109 ? 12.064 -1.681 -16.138 1.00 68.56 109 GLU A O 1
ATOM 843 N N . PHE A 1 110 ? 13.537 -3.304 -16.656 1.00 74.88 110 PHE A N 1
ATOM 844 C CA . PHE A 1 110 ? 12.592 -4.402 -16.480 1.00 74.88 110 PHE A CA 1
ATOM 845 C C . PHE A 1 110 ? 12.195 -4.507 -15.019 1.00 74.88 110 PHE A C 1
ATOM 847 O O . PHE A 1 110 ? 11.009 -4.454 -14.724 1.00 74.88 110 PHE A O 1
ATOM 854 N N . THR A 1 111 ? 13.166 -4.542 -14.106 1.00 82.12 111 THR A N 1
ATOM 855 C CA . THR A 1 111 ? 12.917 -4.606 -12.663 1.00 82.12 111 THR A CA 1
ATOM 856 C C . THR A 1 111 ? 12.008 -3.478 -12.187 1.00 82.12 111 THR A C 1
ATOM 858 O O . THR A 1 111 ? 11.107 -3.719 -11.387 1.00 82.12 111 THR A O 1
ATOM 861 N N . LEU A 1 112 ? 12.194 -2.254 -12.698 1.00 82.31 112 LEU A N 1
ATOM 862 C CA . LEU A 1 112 ? 11.293 -1.137 -12.398 1.00 82.31 112 LEU A CA 1
ATOM 863 C C . LEU A 1 112 ? 9.870 -1.403 -12.899 1.00 82.31 112 LEU A C 1
ATOM 865 O O . LEU A 1 112 ? 8.921 -1.227 -12.138 1.00 82.31 112 LEU A O 1
ATOM 869 N N . ARG A 1 113 ? 9.704 -1.859 -14.144 1.00 89.62 113 ARG A N 1
ATOM 870 C CA . ARG A 1 113 ? 8.389 -2.222 -14.691 1.00 89.62 113 ARG A CA 1
ATOM 871 C C . ARG A 1 113 ? 7.667 -3.227 -13.791 1.00 89.62 113 ARG A C 1
ATOM 873 O O . ARG A 1 113 ? 6.521 -2.991 -13.416 1.00 89.62 113 ARG A O 1
ATOM 880 N N . GLU A 1 114 ? 8.328 -4.325 -13.434 1.00 91.62 114 GLU A N 1
ATOM 881 C CA . GLU A 1 114 ? 7.706 -5.398 -12.643 1.00 91.62 114 GLU A CA 1
ATOM 882 C C . GLU A 1 114 ? 7.394 -4.918 -11.224 1.00 91.62 114 GLU A C 1
ATOM 884 O O . GLU A 1 114 ? 6.288 -5.119 -10.732 1.00 91.62 114 GLU A O 1
ATOM 889 N N . LEU A 1 115 ? 8.331 -4.206 -10.591 1.00 90.38 115 LEU A N 1
ATOM 890 C CA . LEU A 1 115 ? 8.151 -3.658 -9.249 1.00 90.38 115 LEU A CA 1
ATOM 891 C C . LEU A 1 115 ? 6.936 -2.726 -9.169 1.00 90.38 115 LEU A C 1
ATOM 893 O O . LEU A 1 115 ? 6.130 -2.841 -8.246 1.00 90.38 115 LEU A O 1
ATOM 897 N N . PHE A 1 116 ? 6.795 -1.806 -10.125 1.00 91.38 116 PHE A N 1
ATOM 898 C CA . PHE A 1 116 ? 5.706 -0.831 -10.118 1.00 91.38 116 PHE A CA 1
ATOM 899 C C . PHE A 1 116 ? 4.374 -1.411 -10.603 1.00 91.38 116 PHE A C 1
ATOM 901 O O . PHE A 1 116 ? 3.327 -0.945 -10.154 1.00 91.38 116 PHE A O 1
ATOM 908 N N . GLU A 1 117 ? 4.384 -2.455 -11.438 1.00 95.38 117 GLU A N 1
ATOM 909 C CA . GLU A 1 117 ? 3.177 -3.241 -11.711 1.00 95.38 117 GLU A CA 1
ATOM 910 C C . GLU A 1 117 ? 2.683 -3.938 -10.438 1.00 95.38 117 GLU A C 1
ATOM 912 O O . GLU A 1 117 ? 1.512 -3.800 -10.088 1.00 95.38 117 GLU A O 1
ATOM 917 N N . LEU A 1 118 ? 3.568 -4.624 -9.701 1.00 95.81 118 LEU A N 1
ATOM 918 C CA . LEU A 1 118 ? 3.204 -5.266 -8.435 1.00 95.81 118 LEU A CA 1
ATOM 919 C C . LEU A 1 118 ? 2.719 -4.234 -7.407 1.00 95.81 118 LEU A C 1
ATOM 921 O O . LEU A 1 118 ? 1.684 -4.428 -6.775 1.00 95.81 118 LEU A O 1
ATOM 925 N N . ALA A 1 119 ? 3.406 -3.100 -7.269 1.00 94.25 119 ALA A N 1
ATOM 926 C CA . ALA A 1 119 ? 2.956 -2.038 -6.374 1.00 94.25 119 ALA A CA 1
ATOM 927 C C . ALA A 1 119 ? 1.572 -1.497 -6.779 1.00 94.25 119 ALA A C 1
ATOM 929 O O . ALA A 1 119 ? 0.726 -1.281 -5.914 1.00 94.25 119 ALA A O 1
ATOM 930 N N . ALA A 1 120 ? 1.299 -1.315 -8.076 1.00 96.69 120 ALA A N 1
ATOM 931 C CA . ALA A 1 120 ? -0.004 -0.854 -8.557 1.00 96.69 120 ALA A CA 1
ATOM 932 C C . ALA A 1 120 ? -1.114 -1.891 -8.327 1.00 96.69 120 ALA A C 1
ATOM 934 O O . ALA A 1 120 ? -2.200 -1.523 -7.884 1.00 96.69 120 ALA A O 1
ATOM 935 N N . LEU A 1 121 ? -0.847 -3.180 -8.565 1.00 97.88 121 LEU A N 1
ATOM 936 C CA . LEU A 1 121 ? -1.779 -4.272 -8.256 1.00 97.88 121 LEU A CA 1
ATOM 937 C C . LEU A 1 121 ? -2.098 -4.332 -6.759 1.00 97.88 121 LEU A C 1
ATOM 939 O O . LEU A 1 121 ? -3.257 -4.517 -6.385 1.00 97.88 121 LEU A O 1
ATOM 943 N N . TYR A 1 122 ? -1.094 -4.104 -5.910 1.00 96.44 122 TYR A N 1
ATOM 944 C CA . TYR A 1 122 ? -1.293 -3.966 -4.473 1.00 96.44 122 TYR A CA 1
ATOM 945 C C . TYR A 1 122 ? -2.185 -2.769 -4.125 1.00 96.44 122 TYR A C 1
ATOM 947 O O . TYR A 1 122 ? -3.149 -2.943 -3.381 1.00 96.44 122 TYR A O 1
ATOM 955 N N . GLN A 1 123 ? -1.923 -1.581 -4.689 1.00 96.31 123 GLN A N 1
ATOM 956 C CA . GLN A 1 123 ? -2.771 -0.407 -4.441 1.00 96.31 123 GLN A CA 1
ATOM 957 C C . GLN A 1 123 ? -4.216 -0.637 -4.891 1.00 96.31 123 GLN A C 1
ATOM 959 O O . GLN A 1 123 ? -5.133 -0.238 -4.181 1.00 96.31 123 GLN A O 1
ATOM 964 N N . LEU A 1 124 ? -4.420 -1.329 -6.017 1.00 98.19 124 LEU A N 1
ATOM 965 C CA . LEU A 1 124 ? -5.744 -1.724 -6.507 1.00 98.19 124 LEU A CA 1
ATOM 966 C C . LEU A 1 124 ? -6.446 -2.744 -5.601 1.00 98.19 124 LEU A C 1
ATOM 968 O O . LEU A 1 124 ? -7.665 -2.872 -5.651 1.00 98.19 124 LEU A O 1
ATOM 972 N N . GLY A 1 125 ? -5.695 -3.483 -4.784 1.00 97.75 125 GLY A N 1
ATOM 973 C CA . GLY A 1 125 ? -6.222 -4.583 -3.984 1.00 97.75 125 GLY A CA 1
ATOM 974 C C . GLY A 1 125 ? -6.460 -5.878 -4.764 1.00 97.75 125 GLY A C 1
ATOM 975 O O . GLY A 1 125 ? -7.162 -6.741 -4.246 1.00 97.75 125 GLY A O 1
ATOM 976 N N . ARG A 1 126 ? -5.880 -6.023 -5.966 1.00 97.88 126 ARG A N 1
ATOM 977 C CA . ARG A 1 126 ? -5.956 -7.231 -6.817 1.00 97.88 126 ARG A CA 1
ATOM 978 C C . ARG A 1 126 ? -4.934 -8.269 -6.348 1.00 97.88 126 ARG A C 1
ATOM 980 O O . ARG A 1 126 ? -3.942 -8.538 -7.028 1.00 97.88 126 ARG A O 1
ATOM 987 N N . VAL A 1 127 ? -5.124 -8.781 -5.136 1.00 98.00 127 VAL A N 1
ATOM 988 C CA . VAL A 1 127 ? -4.189 -9.663 -4.424 1.00 98.00 127 VAL A CA 1
ATOM 989 C C . VAL A 1 127 ? -3.969 -10.981 -5.166 1.00 98.00 127 VAL A C 1
ATOM 991 O O . VAL A 1 127 ? -2.833 -11.460 -5.222 1.00 98.00 127 VAL A O 1
ATOM 994 N N . THR A 1 128 ? -5.009 -11.547 -5.782 1.00 98.12 128 THR A N 1
ATOM 995 C CA . THR A 1 128 ? -4.873 -12.809 -6.530 1.00 98.12 128 THR A CA 1
ATOM 996 C C . THR A 1 128 ? -3.952 -12.644 -7.739 1.00 98.12 128 THR A C 1
ATOM 998 O O . THR A 1 128 ? -3.017 -13.426 -7.934 1.00 98.12 128 THR A O 1
ATOM 1001 N N . GLU A 1 129 ? -4.147 -11.583 -8.522 1.00 97.88 129 GLU A N 1
ATOM 1002 C CA . GLU A 1 129 ? -3.273 -11.297 -9.661 1.00 97.88 129 GLU A CA 1
ATOM 1003 C C . GLU A 1 129 ? -1.869 -10.885 -9.215 1.00 97.88 129 GLU A C 1
ATOM 1005 O O . GLU A 1 129 ? -0.887 -11.358 -9.785 1.00 97.88 129 GLU A O 1
ATOM 1010 N N . LEU A 1 130 ? -1.759 -10.067 -8.163 1.00 97.69 130 LEU A N 1
ATOM 1011 C CA . LEU A 1 130 ? -0.481 -9.715 -7.547 1.00 97.69 130 LEU A CA 1
ATOM 1012 C C . LEU A 1 130 ? 0.334 -10.970 -7.210 1.00 97.69 130 LEU A C 1
ATOM 1014 O O . LEU A 1 130 ? 1.518 -11.037 -7.544 1.00 97.69 130 LEU A O 1
ATOM 1018 N N . ARG A 1 131 ? -0.293 -11.975 -6.580 1.00 97.56 131 ARG A N 1
ATOM 1019 C CA . ARG A 1 131 ? 0.349 -13.253 -6.246 1.00 97.56 131 ARG A CA 1
ATOM 1020 C C . ARG A 1 131 ? 0.851 -13.961 -7.499 1.00 97.56 131 ARG A C 1
ATOM 1022 O O . ARG A 1 131 ? 2.021 -14.337 -7.535 1.00 97.56 131 ARG A O 1
ATOM 1029 N N . ALA A 1 132 ? -0.001 -14.122 -8.510 1.00 97.31 132 ALA A N 1
ATOM 1030 C CA . ALA A 1 132 ? 0.364 -14.806 -9.749 1.00 97.31 132 ALA A CA 1
ATOM 1031 C C . ALA A 1 132 ? 1.554 -14.126 -10.450 1.00 97.31 132 ALA A C 1
ATOM 1033 O O . ALA A 1 132 ? 2.556 -14.780 -10.740 1.00 97.31 132 ALA A O 1
ATOM 1034 N N . ARG A 1 133 ? 1.489 -12.799 -10.633 1.00 95.81 133 ARG A N 1
ATOM 1035 C CA . ARG A 1 133 ? 2.554 -12.004 -11.271 1.00 95.81 133 ARG A CA 1
ATOM 1036 C C . ARG A 1 133 ? 3.853 -12.044 -10.483 1.00 95.81 133 ARG A C 1
ATOM 1038 O O . ARG A 1 133 ? 4.923 -12.199 -11.058 1.00 95.81 133 ARG A O 1
ATOM 1045 N N . ARG A 1 134 ? 3.781 -11.928 -9.156 1.00 95.94 134 ARG A N 1
ATOM 1046 C CA . ARG A 1 134 ? 4.974 -11.964 -8.307 1.00 95.94 134 ARG A CA 1
ATOM 1047 C C . ARG A 1 134 ? 5.692 -13.307 -8.411 1.00 95.94 134 ARG A C 1
ATOM 1049 O O . ARG A 1 134 ? 6.915 -13.317 -8.497 1.00 95.94 134 ARG A O 1
ATOM 1056 N N . LEU A 1 135 ? 4.959 -14.422 -8.378 1.00 95.69 135 LEU A N 1
ATOM 1057 C CA . LEU A 1 135 ? 5.557 -15.756 -8.502 1.00 95.69 135 LEU A CA 1
ATOM 1058 C C . LEU A 1 135 ? 6.251 -15.930 -9.856 1.00 95.69 135 LEU A C 1
ATOM 1060 O O . LEU A 1 135 ? 7.392 -16.386 -9.888 1.00 95.69 135 LEU A O 1
ATOM 1064 N N . GLU A 1 136 ? 5.599 -15.496 -10.937 1.00 94.56 136 GLU A N 1
ATOM 1065 C CA . GLU A 1 136 ? 6.179 -15.467 -12.282 1.00 94.56 136 GLU A CA 1
ATOM 1066 C C . GLU A 1 136 ? 7.487 -14.654 -12.314 1.00 94.56 136 GLU A C 1
ATOM 1068 O O . GLU A 1 136 ? 8.536 -15.180 -12.683 1.00 94.56 136 GLU A O 1
ATOM 1073 N N . TYR A 1 137 ? 7.458 -13.396 -11.863 1.00 93.00 137 TYR A N 1
ATOM 1074 C CA . TYR A 1 137 ? 8.614 -12.496 -11.947 1.00 93.00 137 TYR A CA 1
ATOM 1075 C C . TYR A 1 137 ? 9.774 -12.914 -11.042 1.00 93.00 137 TYR A C 1
ATOM 1077 O O . TYR A 1 137 ? 10.935 -12.805 -11.429 1.00 93.00 137 TYR A O 1
ATOM 1085 N N . VAL A 1 138 ? 9.493 -13.435 -9.845 1.00 93.44 138 VAL A N 1
ATOM 1086 C CA . VAL A 1 138 ? 10.543 -13.942 -8.947 1.00 93.44 138 VAL A CA 1
ATOM 1087 C C . VAL A 1 138 ? 11.210 -15.189 -9.528 1.00 93.44 138 VAL A C 1
ATOM 1089 O O . VAL A 1 138 ? 12.427 -15.327 -9.409 1.00 93.44 138 VAL A O 1
ATOM 1092 N N . HIS A 1 139 ? 10.445 -16.089 -10.151 1.00 93.56 139 HIS A N 1
ATOM 1093 C CA . HIS A 1 139 ? 11.007 -17.263 -10.818 1.00 93.56 139 HIS A CA 1
ATOM 1094 C C . HIS A 1 139 ? 11.924 -16.852 -11.977 1.00 93.56 139 HIS A C 1
ATOM 1096 O O . HIS A 1 139 ? 13.097 -17.217 -11.991 1.00 93.56 139 HIS A O 1
ATOM 1102 N N . ASP A 1 140 ? 11.430 -15.990 -12.860 1.00 90.62 140 ASP A N 1
ATOM 1103 C CA . ASP A 1 140 ? 12.155 -15.469 -14.020 1.00 90.62 140 ASP A CA 1
ATOM 1104 C C . ASP A 1 140 ? 13.426 -14.676 -13.622 1.00 90.62 140 ASP A C 1
ATOM 1106 O O . ASP A 1 140 ? 14.490 -14.814 -14.230 1.00 90.62 140 ASP A O 1
ATOM 1110 N N . ALA A 1 141 ? 13.374 -13.892 -12.537 1.00 90.19 141 ALA A N 1
ATOM 1111 C CA . ALA A 1 141 ? 14.550 -13.216 -11.981 1.00 90.19 141 ALA A CA 1
ATOM 1112 C C . ALA A 1 141 ? 15.613 -14.201 -11.460 1.00 90.19 141 ALA A C 1
ATOM 1114 O O . ALA A 1 141 ? 16.811 -13.976 -11.658 1.00 90.19 141 ALA A O 1
ATOM 1115 N N . ARG A 1 142 ? 15.190 -15.301 -10.821 1.00 91.19 142 ARG A N 1
ATOM 1116 C CA . ARG A 1 142 ? 16.094 -16.348 -10.318 1.00 91.19 142 ARG A CA 1
ATOM 1117 C C . ARG A 1 142 ? 16.775 -17.106 -11.445 1.00 91.19 142 ARG A C 1
ATOM 1119 O O . ARG A 1 142 ? 17.986 -17.297 -11.368 1.00 91.19 142 ARG A O 1
ATOM 1126 N N . GLU A 1 143 ? 16.036 -17.494 -12.483 1.00 91.06 143 GLU A N 1
ATOM 1127 C CA . GLU A 1 143 ? 16.600 -18.206 -13.639 1.00 91.06 143 GLU A CA 1
ATOM 1128 C C . GLU A 1 143 ? 17.708 -17.399 -14.328 1.00 91.06 143 GLU A C 1
ATOM 1130 O O . GLU A 1 143 ? 18.700 -17.961 -14.788 1.00 91.06 143 GLU A O 1
ATOM 1135 N N . ARG A 1 144 ? 17.594 -16.066 -14.326 1.00 86.75 144 ARG A N 1
ATOM 1136 C CA . ARG A 1 144 ? 18.623 -15.165 -14.866 1.00 86.75 144 ARG A CA 1
ATOM 1137 C C . ARG A 1 144 ? 19.736 -14.787 -13.889 1.00 86.75 144 ARG A C 1
ATOM 1139 O O . ARG A 1 144 ? 20.671 -14.093 -14.285 1.00 86.75 144 ARG A O 1
ATOM 1146 N N . GLY A 1 145 ? 19.632 -15.166 -12.618 1.00 87.25 145 GLY A N 1
ATOM 1147 C CA . GLY A 1 145 ? 20.567 -14.729 -11.580 1.00 87.25 145 GLY A CA 1
ATOM 1148 C C . GLY A 1 145 ? 20.494 -13.230 -11.251 1.00 87.25 145 GLY A C 1
ATOM 1149 O O . GLY A 1 145 ? 21.462 -12.675 -10.727 1.00 87.25 145 GLY A O 1
ATOM 1150 N N . ASP A 1 146 ? 19.368 -12.561 -11.528 1.00 87.00 146 ASP A N 1
ATOM 1151 C CA . ASP A 1 146 ? 19.173 -11.144 -11.206 1.00 87.00 146 ASP A CA 1
ATOM 1152 C C . ASP A 1 146 ? 18.771 -10.969 -9.735 1.00 87.00 146 ASP A C 1
ATOM 1154 O O . ASP A 1 146 ? 17.594 -10.887 -9.370 1.00 87.00 146 ASP A O 1
ATOM 1158 N N . LEU A 1 147 ? 19.782 -10.886 -8.867 1.00 87.06 147 LEU A N 1
ATOM 1159 C CA . LEU A 1 147 ? 19.590 -10.691 -7.428 1.00 87.06 147 LEU A CA 1
ATOM 1160 C C . LEU A 1 147 ? 18.862 -9.374 -7.100 1.00 87.06 147 LEU A C 1
ATOM 1162 O O . LEU A 1 147 ? 18.140 -9.299 -6.100 1.00 87.06 147 LEU A O 1
ATOM 1166 N N . CYS A 1 148 ? 19.058 -8.329 -7.911 1.00 83.75 148 CYS A N 1
ATOM 1167 C CA . CYS A 1 148 ? 18.425 -7.026 -7.720 1.00 83.75 148 CYS A CA 1
ATOM 1168 C C . CYS A 1 148 ? 16.914 -7.129 -7.921 1.00 83.75 148 CYS A C 1
ATOM 1170 O O . CYS A 1 148 ? 16.151 -6.705 -7.043 1.00 83.75 148 CYS A O 1
ATOM 1172 N N . ALA A 1 149 ? 16.498 -7.734 -9.034 1.00 86.00 149 ALA A N 1
ATOM 1173 C CA . ALA A 1 149 ? 15.102 -8.012 -9.331 1.00 86.00 149 ALA A CA 1
ATOM 1174 C C . ALA A 1 149 ? 14.493 -8.952 -8.296 1.00 86.00 149 ALA A C 1
ATOM 1176 O O . ALA A 1 149 ? 13.527 -8.573 -7.636 1.00 86.00 149 ALA A O 1
ATOM 1177 N N . GLU A 1 150 ? 15.112 -10.113 -8.062 1.00 89.44 150 GLU A N 1
ATOM 1178 C CA . GLU A 1 150 ? 14.599 -11.110 -7.120 1.00 89.44 150 GLU A CA 1
ATOM 1179 C C . GLU A 1 150 ? 14.311 -10.481 -5.750 1.00 89.44 150 GLU A C 1
ATOM 1181 O O . GLU A 1 150 ? 13.223 -10.638 -5.194 1.00 89.44 150 GLU A O 1
ATOM 1186 N N . THR A 1 151 ? 15.261 -9.710 -5.216 1.00 88.12 151 THR A N 1
ATOM 1187 C CA . THR A 1 151 ? 15.101 -9.092 -3.896 1.00 88.12 151 THR A CA 1
ATOM 1188 C C . THR A 1 151 ? 13.998 -8.040 -3.888 1.00 88.12 151 THR A C 1
ATOM 1190 O O . THR A 1 151 ? 13.196 -7.988 -2.955 1.00 88.12 151 THR A O 1
ATOM 1193 N N . SER A 1 152 ? 13.955 -7.190 -4.916 1.00 85.19 152 SER A N 1
ATOM 1194 C CA . SER A 1 152 ? 12.998 -6.080 -4.984 1.00 85.19 152 SER A CA 1
ATOM 1195 C C . SER A 1 152 ? 11.560 -6.581 -5.124 1.00 85.19 152 SER A C 1
ATOM 1197 O O . SER A 1 152 ? 10.666 -6.012 -4.510 1.00 85.19 152 SER A O 1
ATOM 1199 N N . LEU A 1 153 ? 11.353 -7.670 -5.870 1.00 89.94 153 LEU A N 1
ATOM 1200 C CA . LEU A 1 153 ? 10.042 -8.289 -6.099 1.00 89.94 153 LEU A CA 1
ATOM 1201 C C . LEU A 1 153 ? 9.565 -9.129 -4.913 1.00 89.94 153 LEU A C 1
ATOM 1203 O O . LEU A 1 153 ? 8.361 -9.314 -4.713 1.00 89.94 153 LEU A O 1
ATOM 1207 N N . ARG A 1 154 ? 10.505 -9.645 -4.111 1.00 89.81 154 ARG A N 1
ATOM 1208 C CA . ARG A 1 154 ? 10.173 -10.371 -2.884 1.00 89.81 154 ARG A CA 1
ATOM 1209 C C . ARG A 1 154 ? 9.792 -9.442 -1.731 1.00 89.81 154 ARG A C 1
ATOM 1211 O O . ARG A 1 154 ? 8.989 -9.837 -0.887 1.00 89.81 154 ARG A O 1
ATOM 1218 N N . ALA A 1 155 ? 10.341 -8.230 -1.717 1.00 81.62 155 ALA A N 1
ATOM 1219 C CA . ALA A 1 155 ? 10.134 -7.214 -0.691 1.00 81.62 155 ALA A CA 1
ATOM 1220 C C . ALA A 1 155 ? 9.040 -6.185 -1.062 1.00 81.62 155 ALA A C 1
ATOM 1222 O O . ALA A 1 155 ? 8.384 -6.278 -2.097 1.00 81.62 155 ALA A O 1
ATOM 1223 N N . GLY A 1 156 ? 8.838 -5.180 -0.203 1.00 81.62 156 GLY A N 1
ATOM 1224 C CA . GLY A 1 156 ? 7.915 -4.071 -0.455 1.00 81.62 156 GLY A CA 1
ATOM 1225 C C . GLY A 1 156 ? 6.434 -4.461 -0.426 1.00 81.62 156 GLY A C 1
ATOM 1226 O O . GLY A 1 156 ? 6.013 -5.348 0.313 1.00 81.62 156 GLY A O 1
ATOM 1227 N N . ASP A 1 157 ? 5.643 -3.766 -1.239 1.00 83.06 157 ASP A N 1
ATOM 1228 C CA . ASP A 1 157 ? 4.181 -3.889 -1.303 1.00 83.06 157 ASP A CA 1
ATOM 1229 C C . ASP A 1 157 ? 3.709 -5.313 -1.660 1.00 83.06 157 ASP A C 1
ATOM 1231 O O . ASP A 1 157 ? 2.679 -5.784 -1.179 1.00 83.06 157 ASP A O 1
ATOM 1235 N N . ALA A 1 158 ? 4.508 -6.045 -2.440 1.00 87.00 158 ALA A N 1
ATOM 1236 C CA . ALA A 1 158 ? 4.193 -7.399 -2.879 1.00 87.00 158 ALA A CA 1
ATOM 1237 C C . ALA A 1 158 ? 4.220 -8.437 -1.738 1.00 87.00 158 ALA A C 1
ATOM 1239 O O . ALA A 1 158 ? 3.695 -9.537 -1.900 1.00 87.00 158 ALA A O 1
ATOM 1240 N N . ALA A 1 159 ? 4.781 -8.101 -0.570 1.00 89.50 159 ALA A N 1
ATOM 1241 C CA . ALA A 1 159 ? 4.790 -8.982 0.597 1.00 89.50 159 ALA A CA 1
ATOM 1242 C C . ALA A 1 159 ? 3.389 -9.232 1.185 1.00 89.50 159 ALA A C 1
ATOM 1244 O O . ALA A 1 159 ? 3.214 -10.187 1.944 1.00 89.50 159 ALA A O 1
ATOM 1245 N N . VAL A 1 160 ? 2.377 -8.430 0.816 1.00 93.88 160 VAL A N 1
ATOM 1246 C CA . VAL A 1 160 ? 0.995 -8.627 1.284 1.00 93.88 160 VAL A CA 1
ATOM 1247 C C . VAL A 1 160 ? 0.442 -10.012 0.935 1.00 93.88 160 VAL A C 1
ATOM 1249 O O . VAL A 1 160 ? -0.449 -10.489 1.627 1.00 93.88 160 VAL A O 1
ATOM 1252 N N . ILE A 1 161 ? 0.968 -10.691 -0.096 1.00 96.56 161 ILE A N 1
ATOM 1253 C CA . ILE A 1 161 ? 0.472 -12.015 -0.502 1.00 96.56 161 ILE A CA 1
ATOM 1254 C C . ILE A 1 161 ? 0.598 -13.048 0.625 1.00 96.56 161 ILE A C 1
ATOM 1256 O O . ILE A 1 161 ? -0.204 -13.972 0.717 1.00 96.56 161 ILE A O 1
ATOM 1260 N N . TRP A 1 162 ? 1.585 -12.883 1.503 1.00 97.38 162 TRP A N 1
ATOM 1261 C CA . TRP A 1 162 ? 1.769 -13.741 2.665 1.00 97.38 162 TRP A CA 1
ATOM 1262 C C . TRP A 1 162 ? 0.724 -13.441 3.736 1.00 97.38 162 TRP A C 1
ATOM 1264 O O . TRP A 1 162 ? 0.118 -14.350 4.284 1.00 97.38 162 TRP A O 1
ATOM 1274 N N . LEU A 1 163 ? 0.437 -12.157 3.964 1.00 96.88 163 LEU A N 1
ATOM 1275 C CA . LEU A 1 163 ? -0.593 -11.718 4.909 1.00 96.88 163 LEU A CA 1
ATOM 1276 C C . LEU A 1 163 ? -2.004 -12.082 4.434 1.00 96.88 163 LEU A C 1
ATOM 1278 O O . LEU A 1 163 ? -2.873 -12.362 5.249 1.00 96.88 163 LEU A O 1
ATOM 1282 N N . ALA A 1 164 ? -2.233 -12.115 3.121 1.00 97.62 164 ALA A N 1
ATOM 1283 C CA . ALA A 1 164 ? -3.471 -12.627 2.548 1.00 97.62 164 ALA A CA 1
ATOM 1284 C C . ALA A 1 164 ? -3.665 -14.124 2.836 1.00 97.62 164 ALA A C 1
ATOM 1286 O O . ALA A 1 164 ? -4.789 -14.536 3.074 1.00 97.62 164 ALA A O 1
ATOM 1287 N N . ALA A 1 165 ? -2.583 -14.906 2.892 1.00 97.94 165 ALA A N 1
ATOM 1288 C CA . ALA A 1 165 ? -2.597 -16.314 3.305 1.00 97.94 165 ALA A CA 1
ATOM 1289 C C . ALA A 1 165 ? -2.443 -16.503 4.832 1.00 97.94 165 ALA A C 1
ATOM 1291 O O . ALA A 1 165 ? -1.977 -17.541 5.280 1.00 97.94 165 ALA A O 1
ATOM 1292 N N . ASP A 1 166 ? -2.708 -15.453 5.621 1.00 97.75 166 ASP A N 1
ATOM 1293 C CA . ASP A 1 166 ? -2.532 -15.413 7.081 1.00 97.75 166 ASP A CA 1
ATOM 1294 C C . ASP A 1 166 ? -1.167 -15.931 7.597 1.00 97.75 166 ASP A C 1
ATOM 1296 O O . ASP A 1 166 ? -1.056 -16.394 8.733 1.00 97.75 166 ASP A O 1
ATOM 1300 N N . ASP A 1 167 ? -0.102 -15.786 6.795 1.00 97.56 167 ASP A N 1
ATOM 1301 C CA . ASP A 1 167 ? 1.251 -16.281 7.081 1.00 97.56 167 ASP A CA 1
ATOM 1302 C C . ASP A 1 167 ? 2.272 -15.134 7.267 1.00 97.56 167 ASP A C 1
ATOM 1304 O O . ASP A 1 167 ? 3.138 -14.881 6.418 1.00 97.56 167 ASP A O 1
ATOM 1308 N N . PRO A 1 168 ? 2.216 -14.391 8.389 1.00 96.00 168 PRO A N 1
ATOM 1309 C CA . PRO A 1 168 ? 3.189 -13.336 8.677 1.00 96.00 168 PRO A CA 1
ATOM 1310 C C . PRO A 1 168 ? 4.611 -13.881 8.869 1.00 96.00 168 PRO A C 1
ATOM 1312 O O . PRO A 1 168 ? 5.583 -13.162 8.622 1.00 96.00 168 PRO A O 1
ATOM 1315 N N . GLN A 1 169 ? 4.758 -15.140 9.287 1.00 95.38 169 GLN A N 1
ATOM 1316 C CA . GLN A 1 169 ? 6.063 -15.727 9.565 1.00 95.38 169 GLN A CA 1
ATOM 1317 C C . GLN A 1 169 ? 6.795 -16.079 8.267 1.00 95.38 169 GLN A C 1
ATOM 1319 O O . GLN A 1 169 ? 7.973 -15.735 8.130 1.00 95.38 169 GLN A O 1
ATOM 1324 N N . GLY A 1 170 ? 6.092 -16.663 7.293 1.00 95.56 170 GLY A N 1
ATOM 1325 C CA . GLY A 1 170 ? 6.584 -16.855 5.932 1.00 95.56 170 GLY A CA 1
ATOM 1326 C C . GLY A 1 170 ? 6.962 -15.531 5.278 1.00 95.56 170 GLY A C 1
ATOM 1327 O O . GLY A 1 170 ? 8.053 -15.419 4.720 1.00 95.56 170 GLY A O 1
ATOM 1328 N N . ALA A 1 171 ? 6.161 -14.475 5.476 1.00 94.56 171 ALA A N 1
ATOM 1329 C CA . ALA A 1 171 ? 6.501 -13.128 5.010 1.00 94.56 171 ALA A CA 1
ATOM 1330 C C . ALA A 1 171 ? 7.865 -12.649 5.542 1.00 94.56 171 ALA A C 1
ATOM 1332 O O . ALA A 1 171 ? 8.706 -12.154 4.786 1.00 94.56 171 ALA A O 1
ATOM 1333 N N . ARG A 1 172 ? 8.115 -12.814 6.850 1.00 91.88 172 ARG A N 1
ATOM 1334 C CA . ARG A 1 172 ? 9.390 -12.428 7.480 1.00 91.88 172 ARG A CA 1
ATOM 1335 C C . ARG A 1 172 ? 10.557 -13.251 6.958 1.00 91.88 172 ARG A C 1
ATOM 1337 O O . ARG A 1 172 ? 11.618 -12.687 6.692 1.00 91.88 172 ARG A O 1
ATOM 1344 N N . GLN A 1 173 ? 10.377 -14.564 6.839 1.00 93.44 173 GLN A N 1
ATOM 1345 C CA . GLN A 1 173 ? 11.415 -15.468 6.347 1.00 93.44 173 GLN A CA 1
ATOM 1346 C C . GLN A 1 173 ? 11.798 -15.129 4.907 1.00 93.44 173 GLN A C 1
ATOM 1348 O O . GLN A 1 173 ? 12.983 -14.978 4.614 1.00 93.44 173 GLN A O 1
ATOM 1353 N N . ASP A 1 174 ? 10.802 -14.920 4.049 1.00 92.75 174 ASP A N 1
ATOM 1354 C CA . ASP A 1 174 ? 10.979 -14.603 2.638 1.00 92.75 174 ASP A CA 1
ATOM 1355 C C . ASP A 1 174 ? 11.708 -13.263 2.432 1.00 92.75 174 ASP A C 1
ATOM 1357 O O . ASP A 1 174 ? 12.689 -13.191 1.688 1.00 92.75 174 ASP A O 1
ATOM 1361 N N . ILE A 1 175 ? 11.313 -12.214 3.165 1.00 90.50 175 ILE A N 1
ATOM 1362 C CA . ILE A 1 175 ? 12.007 -10.915 3.140 1.00 90.50 175 ILE A CA 1
ATOM 1363 C C . ILE A 1 175 ? 13.436 -11.049 3.676 1.00 90.50 175 ILE A C 1
ATOM 1365 O O . ILE A 1 175 ? 14.374 -10.518 3.076 1.00 90.50 175 ILE A O 1
ATOM 1369 N N . HIS A 1 176 ? 13.622 -11.743 4.803 1.00 89.00 176 HIS A N 1
ATOM 1370 C CA . HIS A 1 176 ? 14.934 -11.905 5.423 1.00 89.00 176 HIS A CA 1
ATOM 1371 C C . HIS A 1 176 ? 15.907 -12.656 4.511 1.00 89.00 176 HIS A C 1
ATOM 1373 O O . HIS A 1 176 ? 17.066 -12.255 4.390 1.00 89.00 176 HIS A O 1
ATOM 1379 N N . GLU A 1 177 ? 15.451 -13.720 3.854 1.00 89.44 177 GLU A N 1
ATOM 1380 C CA . GLU A 1 177 ? 16.250 -14.458 2.882 1.00 89.44 177 GLU A CA 1
ATOM 1381 C C . GLU A 1 177 ? 16.618 -13.578 1.682 1.00 89.44 177 GLU A C 1
ATOM 1383 O O . GLU A 1 177 ? 17.795 -13.514 1.317 1.00 89.44 177 GLU A O 1
ATOM 1388 N N . ALA A 1 178 ? 15.654 -12.828 1.140 1.00 87.50 178 ALA A N 1
ATOM 1389 C CA . ALA A 1 178 ? 15.881 -11.918 0.021 1.00 87.50 178 ALA A CA 1
ATOM 1390 C C . ALA A 1 178 ? 16.969 -10.871 0.332 1.00 87.50 178 ALA A C 1
ATOM 1392 O O . ALA A 1 178 ? 17.864 -10.625 -0.478 1.00 87.50 178 ALA A O 1
ATOM 1393 N N . VAL A 1 179 ? 16.963 -10.281 1.535 1.00 87.25 179 VAL A N 1
ATOM 1394 C CA . VAL A 1 179 ? 17.946 -9.243 1.904 1.00 87.25 179 VAL A CA 1
ATOM 1395 C C . VAL A 1 179 ? 19.261 -9.784 2.474 1.00 87.25 179 VAL A C 1
ATOM 1397 O O . VAL A 1 179 ? 20.204 -9.006 2.653 1.00 87.25 179 VAL A O 1
ATOM 1400 N N . ARG A 1 180 ? 19.363 -11.088 2.776 1.00 87.44 180 ARG A N 1
ATOM 1401 C CA . ARG A 1 180 ? 20.547 -11.678 3.433 1.00 87.44 180 ARG A CA 1
ATOM 1402 C C . ARG A 1 180 ? 21.816 -11.534 2.592 1.00 87.44 180 ARG A C 1
ATOM 1404 O O . ARG A 1 180 ? 22.892 -11.354 3.155 1.00 87.44 180 ARG A O 1
ATOM 1411 N N . ARG A 1 181 ? 21.688 -11.588 1.263 1.00 82.31 181 ARG A N 1
ATOM 1412 C CA . ARG A 1 181 ? 22.810 -11.498 0.308 1.00 82.31 181 ARG A CA 1
ATOM 1413 C C . ARG A 1 181 ? 23.343 -10.074 0.111 1.00 82.31 181 ARG A C 1
ATOM 1415 O O . ARG A 1 181 ? 24.358 -9.897 -0.553 1.00 82.31 181 ARG A O 1
ATOM 1422 N N . TRP A 1 182 ? 22.682 -9.068 0.682 1.00 81.69 182 TRP A N 1
ATOM 1423 C CA . TRP A 1 182 ? 23.076 -7.667 0.553 1.00 81.69 182 TRP A CA 1
ATOM 1424 C C . TRP A 1 182 ? 23.936 -7.217 1.740 1.00 81.69 182 TRP A C 1
ATOM 1426 O O . TRP A 1 182 ? 23.655 -7.620 2.874 1.00 81.69 182 TRP A O 1
ATOM 1436 N N . PRO A 1 183 ? 24.926 -6.324 1.548 1.00 76.31 183 PRO A N 1
ATOM 1437 C CA . PRO A 1 183 ? 25.713 -5.761 2.647 1.00 76.31 183 PRO A CA 1
ATOM 1438 C C . PRO A 1 183 ? 24.826 -5.161 3.746 1.00 76.31 183 PRO A C 1
ATOM 1440 O O . PRO A 1 183 ? 23.788 -4.558 3.456 1.00 76.31 183 PRO A O 1
ATOM 1443 N N . ARG A 1 184 ? 25.199 -5.343 5.018 1.00 68.25 184 ARG A N 1
ATOM 1444 C CA . ARG A 1 184 ? 24.419 -4.839 6.169 1.00 68.25 184 ARG A CA 1
ATOM 1445 C C . ARG A 1 184 ? 24.546 -3.323 6.351 1.00 68.25 184 ARG A C 1
ATOM 1447 O O . ARG A 1 184 ? 23.596 -2.686 6.809 1.00 68.25 184 ARG A O 1
ATOM 1454 N N . ASP A 1 185 ? 25.668 -2.759 5.914 1.00 63.97 185 ASP A N 1
ATOM 1455 C CA . ASP A 1 185 ? 26.065 -1.386 6.249 1.00 63.97 185 ASP A CA 1
ATOM 1456 C C . ASP A 1 185 ? 25.588 -0.350 5.215 1.00 63.97 185 ASP A C 1
ATOM 1458 O O . ASP A 1 185 ? 25.584 0.850 5.484 1.00 63.97 185 ASP A O 1
ATOM 1462 N N . ALA A 1 186 ? 25.095 -0.799 4.054 1.00 59.28 186 ALA A N 1
ATOM 1463 C CA . ALA A 1 186 ? 24.550 0.062 3.006 1.00 59.28 186 ALA A CA 1
ATOM 1464 C C . ALA A 1 186 ? 23.010 0.102 3.053 1.00 59.28 186 ALA A C 1
ATOM 1466 O O . ALA A 1 186 ? 22.344 -0.930 2.946 1.00 59.28 186 ALA A O 1
ATOM 1467 N N . PHE A 1 187 ? 22.414 1.295 3.175 1.00 58.00 187 PHE A N 1
ATOM 1468 C CA . PHE A 1 187 ? 20.955 1.477 3.094 1.00 58.00 187 PHE A CA 1
ATOM 1469 C C . PHE A 1 187 ? 20.504 1.600 1.630 1.00 58.00 187 PHE A C 1
ATOM 1471 O O . PHE A 1 187 ? 20.212 2.685 1.131 1.00 58.00 187 PHE A O 1
ATOM 1478 N N . LEU A 1 188 ? 20.512 0.463 0.934 1.00 71.38 188 LEU A N 1
ATOM 1479 C CA . LEU A 1 188 ? 20.099 0.333 -0.466 1.00 71.38 188 LEU A CA 1
ATOM 1480 C C . LEU A 1 188 ? 18.569 0.259 -0.601 1.00 71.38 188 LEU A C 1
ATOM 1482 O O . LEU A 1 188 ? 17.868 -0.071 0.360 1.00 71.38 188 LEU A O 1
ATOM 1486 N N . ALA A 1 189 ? 18.058 0.506 -1.813 1.00 69.25 189 ALA A N 1
ATOM 1487 C CA . ALA A 1 189 ? 16.627 0.453 -2.133 1.00 69.25 189 ALA A CA 1
ATOM 1488 C C . ALA A 1 189 ? 15.957 -0.840 -1.653 1.00 69.25 189 ALA A C 1
ATOM 1490 O O . ALA A 1 189 ? 14.919 -0.795 -1.004 1.00 69.25 189 ALA A O 1
ATOM 1491 N N . GLN A 1 190 ? 16.612 -1.981 -1.849 1.00 78.31 190 GLN A N 1
ATOM 1492 C CA . GLN A 1 190 ? 16.139 -3.305 -1.448 1.00 78.31 190 GLN A CA 1
ATOM 1493 C C . GLN A 1 190 ? 15.885 -3.409 0.062 1.00 78.31 190 GLN A C 1
ATOM 1495 O O . GLN A 1 190 ? 14.866 -3.952 0.487 1.00 78.31 190 GLN A O 1
ATOM 1500 N N . ARG A 1 191 ? 16.770 -2.838 0.892 1.00 76.44 191 ARG A N 1
ATOM 1501 C CA . ARG A 1 191 ? 16.589 -2.829 2.353 1.00 76.44 191 ARG A CA 1
ATOM 1502 C C . ARG A 1 191 ? 15.466 -1.895 2.786 1.00 76.44 191 ARG A C 1
ATOM 1504 O O . ARG A 1 191 ? 14.777 -2.190 3.756 1.00 76.44 191 ARG A O 1
ATOM 1511 N N . ALA A 1 192 ? 15.259 -0.796 2.073 1.00 74.00 192 ALA A N 1
ATOM 1512 C CA . ALA A 1 192 ? 14.140 0.097 2.337 1.00 74.00 192 ALA A CA 1
ATOM 1513 C C . ALA A 1 192 ? 12.789 -0.494 1.890 1.00 74.00 192 ALA A C 1
ATOM 1515 O O . ALA A 1 192 ? 11.781 -0.284 2.558 1.00 74.00 192 ALA A O 1
ATOM 1516 N N . TRP A 1 193 ? 12.752 -1.272 0.806 1.00 75.69 193 TRP A N 1
ATOM 1517 C CA . TRP A 1 193 ? 11.551 -2.015 0.410 1.00 75.69 193 TRP A CA 1
ATOM 1518 C C . TRP A 1 193 ? 11.213 -3.106 1.425 1.00 75.69 193 TRP A C 1
ATOM 1520 O O . TRP A 1 193 ? 10.065 -3.218 1.849 1.00 75.69 193 TRP A O 1
ATOM 1530 N N . ALA A 1 194 ? 12.216 -3.857 1.887 1.00 80.44 194 ALA A N 1
ATOM 1531 C CA . ALA A 1 194 ? 12.049 -4.815 2.980 1.00 80.44 194 ALA A CA 1
ATOM 1532 C C . ALA A 1 194 ? 11.524 -4.128 4.244 1.00 80.44 194 ALA A C 1
ATOM 1534 O O . ALA A 1 194 ? 10.569 -4.590 4.860 1.00 80.44 194 ALA A O 1
ATOM 1535 N N . PHE A 1 195 ? 12.090 -2.967 4.567 1.00 77.88 195 PHE A N 1
ATOM 1536 C CA . PHE A 1 195 ? 11.644 -2.148 5.678 1.00 77.88 195 PHE A CA 1
ATOM 1537 C C . PHE A 1 195 ? 10.151 -1.785 5.598 1.00 77.88 195 PHE A C 1
ATOM 1539 O O . PHE A 1 195 ? 9.438 -1.923 6.589 1.00 77.88 195 PHE A O 1
ATOM 1546 N N . LEU A 1 196 ? 9.664 -1.334 4.437 1.00 76.44 196 LEU A N 1
ATOM 1547 C CA . LEU A 1 196 ? 8.251 -0.988 4.249 1.00 76.44 196 LEU A CA 1
ATOM 1548 C C . LEU A 1 196 ? 7.331 -2.197 4.461 1.00 76.44 196 LEU A C 1
ATOM 1550 O O . LEU A 1 196 ? 6.319 -2.076 5.152 1.00 76.44 196 LEU A O 1
ATOM 1554 N N . ALA A 1 197 ? 7.711 -3.356 3.921 1.00 84.06 197 ALA A N 1
ATOM 1555 C CA . ALA A 1 197 ? 6.962 -4.600 4.064 1.00 84.06 197 ALA A CA 1
ATOM 1556 C C . ALA A 1 197 ? 6.871 -5.067 5.523 1.00 84.06 197 ALA A C 1
ATOM 1558 O O . ALA A 1 197 ? 5.795 -5.418 6.004 1.00 84.06 197 ALA A O 1
ATOM 1559 N N . GLU A 1 198 ? 7.982 -5.009 6.263 1.00 88.06 198 GLU A N 1
ATOM 1560 C CA . GLU A 1 198 ? 8.024 -5.399 7.674 1.00 88.06 198 GLU A CA 1
ATOM 1561 C C . GLU A 1 198 ? 7.009 -4.643 8.531 1.00 88.06 198 GLU A C 1
ATOM 1563 O O . GLU A 1 198 ? 6.482 -5.209 9.480 1.00 88.06 198 GLU A O 1
ATOM 1568 N N . ARG A 1 199 ? 6.710 -3.380 8.210 1.00 87.88 199 ARG A N 1
ATOM 1569 C CA . ARG A 1 199 ? 5.737 -2.586 8.971 1.00 87.88 199 ARG A CA 1
ATOM 1570 C C . ARG A 1 199 ? 4.312 -3.081 8.808 1.00 87.88 199 ARG A C 1
ATOM 1572 O O . ARG A 1 199 ? 3.586 -3.119 9.796 1.00 87.88 199 ARG A O 1
ATOM 1579 N N . ALA A 1 200 ? 3.931 -3.471 7.596 1.00 88.81 200 ALA A N 1
ATOM 1580 C CA . ALA A 1 200 ? 2.633 -4.090 7.364 1.00 88.81 200 ALA A CA 1
ATOM 1581 C C . ALA A 1 200 ? 2.520 -5.397 8.165 1.00 88.81 200 ALA A C 1
ATOM 1583 O O . ALA A 1 200 ? 1.530 -5.593 8.861 1.00 88.81 200 ALA A O 1
ATOM 1584 N N . ILE A 1 201 ? 3.575 -6.222 8.165 1.00 93.50 201 ILE A N 1
ATOM 1585 C CA . ILE A 1 201 ? 3.633 -7.469 8.946 1.00 93.50 201 ILE A CA 1
ATOM 1586 C C . ILE A 1 201 ? 3.506 -7.190 10.450 1.00 93.50 201 ILE A C 1
ATOM 1588 O O . ILE A 1 201 ? 2.664 -7.789 11.113 1.00 93.50 201 ILE A O 1
ATOM 1592 N N . ASP A 1 202 ? 4.305 -6.261 10.986 1.00 92.50 202 ASP A N 1
ATOM 1593 C CA . ASP A 1 202 ? 4.307 -5.930 12.417 1.00 92.50 202 ASP A CA 1
ATOM 1594 C C . ASP A 1 202 ? 2.910 -5.465 12.883 1.00 92.50 202 ASP A C 1
ATOM 1596 O O . ASP A 1 202 ? 2.441 -5.856 13.950 1.00 92.50 202 ASP A O 1
ATOM 1600 N N . VAL A 1 203 ? 2.217 -4.655 12.072 1.00 91.94 203 VAL A N 1
ATOM 1601 C 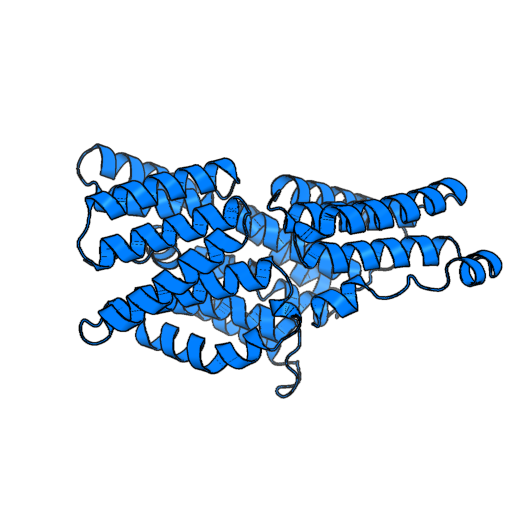CA . VAL A 1 203 ? 0.855 -4.188 12.379 1.00 91.94 203 VAL A CA 1
ATOM 1602 C C . VAL A 1 203 ? -0.180 -5.308 12.196 1.00 91.94 203 VAL A C 1
ATOM 1604 O O . VAL A 1 203 ? -1.118 -5.396 12.988 1.00 91.94 203 VAL A O 1
ATOM 1607 N N . TYR A 1 204 ? -0.014 -6.189 11.204 1.00 94.69 204 TYR A N 1
ATOM 1608 C CA . TYR A 1 204 ? -0.883 -7.351 10.976 1.00 94.69 204 TYR A CA 1
ATOM 1609 C C . TYR A 1 204 ? -0.852 -8.345 12.146 1.00 94.69 204 TYR A C 1
ATOM 1611 O O . TYR A 1 204 ? -1.871 -8.948 12.480 1.00 94.69 204 TYR A O 1
ATOM 1619 N N . GLU A 1 205 ? 0.295 -8.508 12.810 1.00 93.06 205 GLU A N 1
ATOM 1620 C CA . GLU A 1 205 ? 0.422 -9.324 14.025 1.00 93.06 205 GLU A CA 1
ATOM 1621 C C . GLU A 1 205 ? -0.290 -8.749 15.250 1.00 93.06 205 GLU A C 1
ATOM 1623 O O . GLU A 1 205 ? -0.633 -9.505 16.155 1.00 93.06 205 GLU A O 1
ATOM 1628 N N . GLY A 1 206 ? -0.602 -7.453 15.256 1.00 90.12 206 GLY A N 1
ATOM 1629 C CA . GLY A 1 206 ? -1.434 -6.841 16.290 1.00 90.12 206 GLY A CA 1
ATOM 1630 C C . GLY A 1 206 ? -0.693 -6.445 17.573 1.00 90.12 206 GLY A C 1
ATOM 1631 O O . GLY A 1 206 ? -1.301 -5.800 18.427 1.00 90.12 206 GLY A O 1
ATOM 1632 N N . ASP A 1 207 ? 0.607 -6.737 17.704 1.00 89.06 207 ASP A N 1
ATOM 1633 C CA . ASP A 1 207 ? 1.431 -6.233 18.811 1.00 89.06 207 ASP A CA 1
ATOM 1634 C C . ASP A 1 207 ? 1.830 -4.768 18.562 1.00 89.06 207 ASP A C 1
ATOM 1636 O O . ASP A 1 207 ? 2.805 -4.447 17.873 1.00 89.06 207 ASP A O 1
ATOM 1640 N N . GLY A 1 208 ? 1.038 -3.861 19.137 1.00 89.50 208 GLY A N 1
ATOM 1641 C CA . GLY A 1 208 ? 1.203 -2.421 18.979 1.00 89.50 208 GLY A CA 1
ATOM 1642 C C . GLY A 1 208 ? 2.539 -1.877 19.473 1.00 89.50 208 GLY A C 1
ATOM 1643 O O . GLY A 1 208 ? 3.153 -1.069 18.774 1.00 89.50 208 GLY A O 1
ATOM 1644 N N . GLU A 1 209 ? 3.009 -2.300 20.648 1.00 92.12 209 GLU A N 1
ATOM 1645 C CA . GLU A 1 209 ? 4.272 -1.797 21.206 1.00 92.12 209 GLU A CA 1
ATOM 1646 C C . GLU A 1 209 ? 5.473 -2.330 20.429 1.00 92.12 209 GLU A C 1
ATOM 1648 O O . GLU A 1 209 ? 6.400 -1.571 20.126 1.00 92.12 209 GLU A O 1
ATOM 1653 N N . TYR A 1 210 ? 5.440 -3.604 20.034 1.00 92.75 210 TYR A N 1
ATOM 1654 C CA . TYR A 1 210 ? 6.467 -4.178 19.176 1.00 92.75 210 TYR A CA 1
ATOM 1655 C C . TYR A 1 210 ? 6.546 -3.448 17.828 1.00 92.75 210 TYR A C 1
ATOM 1657 O O . TYR A 1 210 ? 7.633 -3.012 17.427 1.00 92.75 210 TYR A O 1
ATOM 1665 N N . ALA A 1 211 ? 5.401 -3.255 17.161 1.00 92.88 211 ALA A N 1
ATOM 1666 C CA . ALA A 1 211 ? 5.320 -2.540 15.891 1.00 92.88 211 ALA A CA 1
ATOM 1667 C C . ALA A 1 211 ? 5.817 -1.094 16.026 1.00 92.88 211 ALA A C 1
ATOM 1669 O O . ALA A 1 211 ? 6.612 -0.623 15.207 1.00 92.88 211 ALA A O 1
ATOM 1670 N N . TRP A 1 212 ? 5.404 -0.391 17.084 1.00 94.75 212 TRP A N 1
ATOM 1671 C CA . TRP A 1 212 ? 5.839 0.977 17.338 1.00 94.75 212 TRP A CA 1
ATOM 1672 C C . TRP A 1 212 ? 7.352 1.081 17.560 1.00 94.75 212 TRP A C 1
ATOM 1674 O O . TRP A 1 212 ? 8.006 1.914 16.925 1.00 94.75 212 TRP A O 1
ATOM 1684 N N . ARG A 1 213 ? 7.920 0.244 18.438 1.00 94.69 213 ARG A N 1
ATOM 1685 C CA . ARG A 1 213 ? 9.359 0.243 18.734 1.00 94.69 213 ARG A CA 1
ATOM 1686 C C . ARG A 1 213 ? 10.173 0.076 17.454 1.00 94.69 213 ARG A C 1
ATOM 1688 O O . ARG A 1 213 ? 11.040 0.902 17.171 1.00 94.69 213 ARG A O 1
ATOM 1695 N N . ARG A 1 214 ? 9.842 -0.931 16.640 1.00 91.38 214 ARG A N 1
ATOM 1696 C CA . ARG A 1 214 ? 10.561 -1.193 15.387 1.00 91.38 214 ARG A CA 1
ATOM 1697 C C . ARG A 1 214 ? 10.454 -0.037 14.400 1.00 91.38 214 ARG A C 1
ATOM 1699 O O . ARG A 1 214 ? 11.439 0.282 13.728 1.00 91.38 214 ARG A O 1
ATOM 1706 N N . VAL A 1 215 ? 9.275 0.581 14.270 1.00 91.06 215 VAL A N 1
ATOM 1707 C CA . VAL A 1 215 ? 9.084 1.773 13.426 1.00 91.06 215 VAL A CA 1
ATOM 1708 C C . VAL A 1 215 ? 9.981 2.918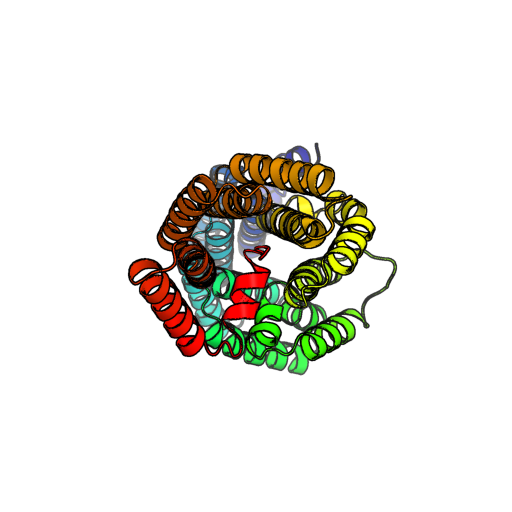 13.883 1.00 91.06 215 VAL A C 1
ATOM 1710 O O . VAL A 1 215 ? 10.615 3.550 13.044 1.00 91.06 215 VAL A O 1
ATOM 1713 N N . GLU A 1 216 ? 10.055 3.198 15.183 1.00 91.75 216 GLU A N 1
ATOM 1714 C CA . GLU A 1 216 ? 10.864 4.313 15.683 1.00 91.75 216 GLU A CA 1
ATOM 1715 C C . GLU A 1 216 ? 12.363 4.088 15.516 1.00 91.75 216 GLU A C 1
ATOM 1717 O O . GLU A 1 216 ? 13.058 5.006 15.087 1.00 91.75 216 GLU A O 1
ATOM 1722 N N . GLU A 1 217 ? 12.855 2.878 15.792 1.00 90.50 217 GLU A N 1
ATOM 1723 C CA . GLU A 1 217 ? 14.281 2.525 15.667 1.00 90.50 217 GLU A CA 1
ATOM 1724 C C . GLU A 1 217 ? 14.840 2.806 14.263 1.00 90.50 217 GLU A C 1
ATOM 1726 O O . GLU A 1 217 ? 16.004 3.153 14.072 1.00 90.50 217 GLU A O 1
ATOM 1731 N N . THR A 1 218 ? 13.991 2.678 13.255 1.00 85.38 218 THR A N 1
ATOM 1732 C CA . THR A 1 218 ? 14.351 2.721 11.834 1.00 85.38 218 THR A CA 1
ATOM 1733 C C . THR A 1 218 ? 13.964 4.030 11.153 1.00 85.38 218 THR A C 1
ATOM 1735 O O . THR A 1 218 ? 14.557 4.402 10.135 1.00 85.38 218 THR A O 1
ATOM 1738 N N . TRP A 1 219 ? 13.006 4.766 11.721 1.00 88.81 219 TRP A N 1
ATOM 1739 C CA . TRP A 1 219 ? 12.466 5.998 11.158 1.00 88.81 219 TRP A CA 1
ATOM 1740 C C . TRP A 1 219 ? 13.528 7.044 10.772 1.00 88.81 219 TRP A C 1
ATOM 1742 O O . TRP A 1 219 ? 13.415 7.598 9.673 1.00 88.81 219 TRP A O 1
ATOM 1752 N N . PRO A 1 220 ? 14.579 7.320 11.578 1.00 88.69 220 PRO A N 1
ATOM 1753 C CA . PRO A 1 220 ? 15.613 8.282 11.198 1.00 88.69 220 PRO A CA 1
ATOM 1754 C C . PRO A 1 220 ? 16.326 7.916 9.892 1.00 88.69 220 PRO A C 1
ATOM 1756 O O . PRO A 1 220 ? 16.538 8.796 9.059 1.00 88.69 220 PRO A O 1
ATOM 1759 N N . ARG A 1 221 ? 16.631 6.625 9.687 1.00 84.25 221 ARG A N 1
ATOM 1760 C CA . ARG A 1 221 ? 17.323 6.113 8.488 1.00 84.25 221 ARG A CA 1
ATOM 1761 C C . ARG A 1 221 ? 16.449 6.213 7.247 1.00 84.25 221 ARG A C 1
ATOM 1763 O O . ARG A 1 221 ? 16.913 6.605 6.183 1.00 84.25 221 ARG A O 1
ATOM 1770 N N . VAL A 1 222 ? 15.166 5.896 7.392 1.00 82.69 222 VAL A N 1
ATOM 1771 C CA . VAL A 1 222 ? 14.196 6.009 6.298 1.00 82.69 222 VAL A CA 1
ATOM 1772 C C . VAL A 1 222 ? 14.047 7.471 5.902 1.00 82.69 222 VAL A C 1
ATOM 1774 O O . VAL A 1 222 ? 14.184 7.798 4.728 1.00 82.69 222 VAL A O 1
ATOM 1777 N N . ARG A 1 223 ? 13.857 8.366 6.880 1.00 86.62 223 ARG A N 1
ATOM 1778 C CA . ARG A 1 223 ? 13.650 9.801 6.644 1.00 86.62 223 ARG A CA 1
ATOM 1779 C C . ARG A 1 223 ? 14.849 10.487 5.984 1.00 86.62 223 ARG A C 1
ATOM 1781 O O . ARG A 1 223 ? 14.644 11.456 5.260 1.00 86.62 223 ARG A O 1
ATOM 1788 N N . SER A 1 224 ? 16.074 10.037 6.260 1.00 83.62 224 SER A N 1
ATOM 1789 C CA . SER A 1 224 ? 17.292 10.586 5.649 1.00 83.62 224 SER A CA 1
ATOM 1790 C C . SER A 1 224 ? 17.640 9.961 4.294 1.00 83.62 224 SER A C 1
ATOM 1792 O O . SER A 1 224 ? 18.511 10.479 3.599 1.00 83.62 224 SER A O 1
ATOM 1794 N N . SER A 1 225 ? 16.970 8.875 3.896 1.00 81.31 225 SER A N 1
ATOM 1795 C CA . SER A 1 225 ? 17.229 8.198 2.624 1.00 81.31 225 SER A CA 1
ATOM 1796 C C . SER A 1 225 ? 16.661 8.958 1.420 1.00 81.31 225 SER A C 1
ATOM 1798 O O . SER A 1 225 ? 15.627 9.623 1.507 1.00 81.31 225 SER A O 1
ATOM 1800 N N . LEU A 1 226 ? 17.290 8.784 0.251 1.00 77.38 226 LEU A N 1
ATOM 1801 C CA . LEU A 1 226 ? 16.784 9.327 -1.017 1.00 77.38 226 LEU A CA 1
ATOM 1802 C C . LEU A 1 226 ? 15.417 8.743 -1.412 1.00 77.38 226 LEU A C 1
ATOM 1804 O O . LEU A 1 226 ? 14.665 9.382 -2.137 1.00 77.38 226 LEU A O 1
ATOM 1808 N N . LEU A 1 227 ? 15.050 7.568 -0.901 1.00 76.88 227 LEU A N 1
ATOM 1809 C CA . LEU A 1 227 ? 13.772 6.921 -1.214 1.00 76.88 227 LEU A CA 1
ATOM 1810 C C . LEU A 1 227 ? 12.591 7.662 -0.598 1.00 76.88 227 LEU A C 1
ATOM 1812 O O . LEU A 1 227 ? 11.524 7.717 -1.195 1.00 76.88 227 LEU A O 1
ATOM 1816 N N . PHE A 1 228 ? 12.793 8.300 0.555 1.00 81.81 228 PHE A N 1
ATOM 1817 C CA . PHE A 1 228 ? 11.768 9.118 1.204 1.00 81.81 228 PHE A CA 1
ATOM 1818 C C . PHE A 1 228 ? 11.444 10.403 0.422 1.00 81.81 228 PHE A C 1
ATOM 1820 O O . PHE A 1 228 ? 10.449 11.082 0.692 1.00 81.81 228 PHE A O 1
ATOM 1827 N N . VAL A 1 229 ? 12.269 10.739 -0.572 1.00 80.62 229 VAL A N 1
ATOM 1828 C CA . VAL A 1 229 ? 11.963 11.789 -1.542 1.00 80.62 229 VAL A CA 1
ATOM 1829 C C . VAL A 1 229 ? 10.851 11.345 -2.500 1.00 80.62 229 VAL A C 1
ATOM 1831 O O . VAL A 1 229 ? 10.036 12.176 -2.901 1.00 80.62 229 VAL A O 1
ATOM 1834 N N . GLY A 1 230 ? 10.751 10.049 -2.806 1.00 84.06 230 GLY A N 1
ATOM 1835 C CA . GLY A 1 230 ? 9.664 9.501 -3.611 1.00 84.06 230 GLY A CA 1
ATOM 1836 C C . GLY A 1 230 ? 8.318 9.612 -2.892 1.00 84.06 230 GLY A C 1
ATOM 1837 O O . GLY A 1 230 ? 8.205 9.262 -1.712 1.00 84.06 230 GLY A O 1
ATOM 1838 N N . GLN A 1 231 ? 7.293 10.115 -3.585 1.00 87.31 231 GLN A N 1
ATOM 1839 C CA . GLN A 1 231 ? 5.994 10.408 -2.966 1.00 87.31 231 GLN A CA 1
ATOM 1840 C C . GLN A 1 231 ? 5.335 9.156 -2.377 1.00 87.31 231 GLN A C 1
ATOM 1842 O O . GLN A 1 231 ? 4.891 9.195 -1.230 1.00 87.31 231 GLN A O 1
ATOM 1847 N N . HIS A 1 232 ? 5.360 8.035 -3.105 1.00 88.06 232 HIS A N 1
ATOM 1848 C CA . HIS A 1 232 ? 4.795 6.758 -2.654 1.00 88.06 232 HIS A CA 1
ATOM 1849 C C . HIS A 1 232 ? 5.406 6.270 -1.338 1.00 88.06 232 HIS A C 1
ATOM 1851 O O . HIS A 1 232 ? 4.711 6.079 -0.341 1.00 88.06 232 HIS A O 1
ATOM 1857 N N . VAL A 1 233 ? 6.738 6.157 -1.296 1.00 87.56 233 VAL A N 1
ATOM 1858 C CA . VAL A 1 233 ? 7.481 5.731 -0.099 1.00 87.56 233 VAL A CA 1
ATOM 1859 C C . VAL A 1 233 ? 7.171 6.651 1.073 1.00 87.56 233 VAL A C 1
ATOM 1861 O O . VAL A 1 233 ? 6.940 6.181 2.187 1.00 87.56 233 VAL A O 1
ATOM 1864 N N . ARG A 1 234 ? 7.136 7.966 0.839 1.00 90.94 234 ARG A N 1
ATOM 1865 C CA . ARG A 1 234 ? 6.834 8.960 1.869 1.00 90.94 234 ARG A CA 1
ATOM 1866 C C . ARG A 1 234 ? 5.411 8.823 2.415 1.00 90.94 234 ARG A C 1
ATOM 1868 O O . ARG A 1 234 ? 5.232 8.881 3.635 1.00 90.94 234 ARG A O 1
ATOM 1875 N N . VAL A 1 235 ? 4.420 8.640 1.543 1.00 93.00 235 VAL A N 1
ATOM 1876 C CA . VAL A 1 235 ? 3.011 8.412 1.901 1.00 93.00 235 VAL A CA 1
ATOM 1877 C C . VAL A 1 235 ? 2.880 7.131 2.721 1.00 93.00 235 VAL A C 1
ATOM 1879 O O . VAL A 1 235 ? 2.444 7.183 3.873 1.00 93.00 235 VAL A O 1
ATOM 1882 N N . MET A 1 236 ? 3.350 6.002 2.191 1.00 92.12 236 MET A N 1
ATOM 1883 C CA . MET A 1 236 ? 3.197 4.700 2.842 1.00 92.12 236 MET A CA 1
ATOM 1884 C C . MET A 1 236 ? 3.988 4.603 4.148 1.00 92.12 236 MET A C 1
ATOM 1886 O O . MET A 1 236 ? 3.466 4.109 5.145 1.00 92.12 236 MET A O 1
ATOM 1890 N N . SER A 1 237 ? 5.199 5.167 4.214 1.00 91.62 237 SER A N 1
ATOM 1891 C CA . SER A 1 237 ? 5.982 5.210 5.460 1.00 91.62 237 SER A CA 1
ATOM 1892 C C . SER A 1 237 ? 5.250 5.970 6.570 1.00 91.62 237 SER A C 1
ATOM 1894 O O . SER A 1 237 ? 5.258 5.552 7.729 1.00 91.62 237 SER A O 1
ATOM 1896 N N . ARG A 1 238 ? 4.609 7.102 6.240 1.00 94.25 238 ARG A N 1
ATOM 1897 C CA . ARG A 1 238 ? 3.817 7.871 7.214 1.00 94.25 238 ARG A CA 1
ATOM 1898 C C . ARG A 1 238 ? 2.556 7.129 7.623 1.00 94.25 238 ARG A C 1
ATOM 1900 O O . ARG A 1 238 ? 2.224 7.146 8.805 1.00 94.25 238 ARG A O 1
ATOM 1907 N N . PHE A 1 239 ? 1.874 6.500 6.669 1.00 95.25 239 PHE A N 1
ATOM 1908 C CA . PHE A 1 239 ? 0.679 5.710 6.933 1.00 95.25 239 PHE A CA 1
ATOM 1909 C C . PHE A 1 239 ? 0.976 4.547 7.885 1.00 95.25 239 PHE A C 1
ATOM 1911 O O . PHE A 1 239 ? 0.326 4.424 8.922 1.00 95.25 239 PHE A O 1
ATOM 1918 N N . TRP A 1 240 ? 2.012 3.754 7.611 1.00 93.56 240 TRP A N 1
ATOM 1919 C CA . TRP A 1 240 ? 2.387 2.632 8.469 1.00 93.56 240 TRP A CA 1
ATOM 1920 C C . TRP A 1 240 ? 2.884 3.073 9.845 1.00 93.56 240 TRP A C 1
ATOM 1922 O O . TRP A 1 240 ? 2.503 2.481 10.853 1.00 93.56 240 TRP A O 1
ATOM 1932 N N . ARG A 1 241 ? 3.650 4.170 9.926 1.00 94.44 241 ARG A N 1
ATOM 1933 C CA . ARG A 1 241 ? 4.039 4.749 11.220 1.00 94.44 241 ARG A CA 1
ATOM 1934 C C . ARG A 1 241 ? 2.839 5.241 12.026 1.00 94.44 241 ARG A C 1
ATOM 1936 O O . ARG A 1 241 ? 2.818 5.089 13.246 1.00 94.44 241 ARG A O 1
ATOM 1943 N N . ALA A 1 242 ? 1.844 5.829 11.367 1.00 95.75 242 ALA A N 1
ATOM 1944 C CA . ALA A 1 242 ? 0.615 6.249 12.024 1.00 95.75 242 ALA A CA 1
ATOM 1945 C C . ALA A 1 242 ? -0.212 5.055 12.512 1.00 95.75 242 ALA A C 1
ATOM 1947 O O . ALA A 1 242 ? -0.732 5.122 13.619 1.00 95.75 242 ALA A O 1
ATOM 1948 N N . ASN A 1 243 ? -0.286 3.965 11.742 1.00 94.69 243 ASN A N 1
ATOM 1949 C CA . ASN A 1 243 ? -0.975 2.742 12.156 1.00 94.69 243 ASN A CA 1
ATOM 1950 C C . ASN A 1 243 ? -0.285 2.041 13.324 1.00 94.69 243 ASN A C 1
ATOM 1952 O O . ASN A 1 243 ? -0.960 1.683 14.280 1.00 94.69 243 ASN A O 1
ATOM 1956 N N . ALA A 1 244 ? 1.045 1.928 13.317 1.00 95.00 244 ALA A N 1
ATOM 1957 C CA . ALA A 1 244 ? 1.779 1.396 14.463 1.00 95.00 244 ALA A CA 1
ATOM 1958 C C . ALA A 1 244 ? 1.575 2.258 15.722 1.00 95.00 244 ALA A C 1
ATOM 1960 O O . ALA A 1 244 ? 1.379 1.729 16.811 1.00 95.00 244 ALA A O 1
ATOM 1961 N N . ALA A 1 245 ? 1.552 3.592 15.581 1.00 95.38 245 ALA A N 1
ATOM 1962 C CA . ALA A 1 245 ? 1.200 4.477 16.691 1.00 95.38 245 ALA A CA 1
ATOM 1963 C C . ALA A 1 245 ? -0.237 4.233 17.159 1.00 95.38 245 ALA A C 1
ATOM 1965 O O . ALA A 1 245 ? -0.469 4.090 18.356 1.00 95.38 245 ALA A O 1
ATOM 1966 N N . LEU A 1 246 ? -1.191 4.174 16.223 1.00 95.00 246 LEU A N 1
ATOM 1967 C CA . LEU A 1 246 ? -2.589 3.914 16.531 1.00 95.00 246 LEU A CA 1
ATOM 1968 C C . LEU A 1 246 ? -2.751 2.607 17.277 1.00 95.00 246 LEU A C 1
ATOM 1970 O O . LEU A 1 246 ? -3.443 2.663 18.278 1.00 95.00 246 LEU A O 1
ATOM 1974 N N . LEU A 1 247 ? -2.085 1.529 16.842 1.00 93.75 247 LEU A N 1
ATOM 1975 C CA . LEU A 1 247 ? -2.059 0.196 17.451 1.00 93.75 247 LEU A CA 1
ATOM 1976 C C . LEU A 1 247 ? -1.354 0.191 18.828 1.00 93.75 247 LEU A C 1
ATOM 1978 O O . LEU A 1 247 ? -1.780 -0.459 19.770 1.00 93.75 247 LEU A O 1
ATOM 1982 N N . SER A 1 248 ? -0.306 0.978 19.028 1.00 94.38 248 SER A N 1
ATOM 1983 C CA . SER A 1 248 ? 0.288 1.138 20.365 1.00 94.38 248 SER A CA 1
ATOM 1984 C C . SER A 1 248 ? -0.597 1.967 21.317 1.00 94.38 248 SER A C 1
ATOM 1986 O O . SER A 1 248 ? -0.448 1.900 22.534 1.00 94.38 248 SER A O 1
ATOM 1988 N N . ALA A 1 249 ? -1.590 2.709 20.809 1.00 94.25 249 ALA A N 1
ATOM 1989 C CA . ALA A 1 249 ? -2.529 3.467 21.643 1.00 94.25 249 ALA A CA 1
ATOM 1990 C C . ALA A 1 249 ? -3.518 2.584 22.440 1.00 94.25 249 ALA A C 1
ATOM 1992 O O . ALA A 1 249 ? -4.356 3.127 23.172 1.00 94.25 249 ALA A O 1
ATOM 1993 N N . ALA A 1 250 ? -3.424 1.253 22.310 1.00 89.88 250 ALA A N 1
ATOM 1994 C CA . ALA A 1 250 ? -4.096 0.285 23.175 1.00 89.88 250 ALA A CA 1
ATOM 1995 C C . ALA A 1 250 ? -3.765 0.548 24.644 1.00 89.88 250 ALA A C 1
ATOM 1997 O O . ALA A 1 250 ? -4.673 0.575 25.472 1.00 89.88 250 ALA A O 1
ATOM 1998 N N . ASP A 1 251 ? -2.486 0.812 24.936 1.00 91.25 251 ASP A N 1
ATOM 1999 C CA . ASP A 1 251 ? -2.000 1.163 26.265 1.00 91.25 251 ASP A CA 1
ATOM 2000 C C . ASP A 1 251 ? -2.527 2.557 26.659 1.00 91.25 251 ASP A C 1
ATOM 2002 O O . ASP A 1 251 ? -2.136 3.571 26.053 1.00 91.25 251 ASP A O 1
ATOM 2006 N N . PRO A 1 252 ? -3.398 2.652 27.684 1.00 91.62 252 PRO A N 1
ATOM 2007 C CA . PRO A 1 252 ? -3.940 3.926 28.139 1.00 91.62 252 PRO A CA 1
ATOM 2008 C C . PRO A 1 252 ? -2.861 4.943 28.535 1.00 91.62 252 PRO A C 1
ATOM 2010 O O . PRO A 1 252 ? -3.050 6.138 28.307 1.00 91.62 252 PRO A O 1
ATOM 2013 N N . SER A 1 253 ? -1.717 4.490 29.063 1.00 94.06 253 SER A N 1
ATOM 2014 C CA . SER A 1 253 ? -0.621 5.361 29.511 1.00 94.06 253 SER A CA 1
ATOM 2015 C C . SER A 1 253 ? 0.093 6.068 28.353 1.00 94.06 253 SER A C 1
ATOM 2017 O O . SER A 1 253 ? 0.635 7.164 28.514 1.00 94.06 253 SER A O 1
ATOM 2019 N N . ARG A 1 254 ? 0.072 5.473 27.153 1.00 93.62 254 ARG A N 1
ATOM 2020 C CA . ARG A 1 254 ? 0.716 6.008 25.941 1.00 93.62 254 ARG A CA 1
ATOM 2021 C C . ARG A 1 254 ? -0.270 6.639 24.967 1.00 93.62 254 ARG A C 1
ATOM 2023 O O . ARG A 1 254 ? 0.147 7.416 24.102 1.00 93.62 254 ARG A O 1
ATOM 2030 N N . ARG A 1 255 ? -1.568 6.354 25.110 1.00 94.31 255 ARG A N 1
ATOM 2031 C CA . ARG A 1 255 ? -2.635 6.729 24.172 1.00 94.31 255 ARG A CA 1
ATOM 2032 C C . ARG A 1 255 ? -2.555 8.176 23.698 1.00 94.31 255 ARG A C 1
ATOM 2034 O O . ARG A 1 255 ? -2.482 8.412 22.496 1.00 94.31 255 ARG A O 1
ATOM 2041 N N . ALA A 1 256 ? -2.503 9.152 24.604 1.00 96.19 256 ALA A N 1
ATOM 2042 C CA . ALA A 1 256 ? -2.470 10.568 24.224 1.00 96.19 256 ALA A CA 1
ATOM 2043 C C . ALA A 1 256 ? -1.275 10.909 23.309 1.00 96.19 256 ALA A C 1
ATOM 2045 O O . ALA A 1 256 ? -1.447 11.541 22.262 1.00 96.19 256 ALA A O 1
ATOM 2046 N N . ALA A 1 257 ? -0.078 10.425 23.655 1.00 97.00 257 ALA A N 1
ATOM 2047 C CA . ALA A 1 257 ? 1.135 10.639 22.869 1.00 97.00 257 ALA A CA 1
ATOM 2048 C C . ALA A 1 257 ? 1.053 9.955 21.493 1.00 97.00 257 ALA A C 1
ATOM 2050 O O . ALA A 1 257 ? 1.398 10.555 20.470 1.00 97.00 257 ALA A O 1
ATOM 2051 N N . ARG A 1 258 ? 0.537 8.722 21.440 1.00 96.56 258 ARG A N 1
ATOM 2052 C CA . ARG A 1 258 ? 0.346 7.978 20.187 1.00 96.56 258 ARG A CA 1
ATOM 2053 C C . ARG A 1 258 ? -0.662 8.630 19.253 1.00 96.56 258 ARG A C 1
ATOM 2055 O O . ARG A 1 258 ? -0.383 8.800 18.065 1.00 96.56 258 ARG A O 1
ATOM 2062 N N . LEU A 1 259 ? -1.796 9.077 19.787 1.00 97.44 259 LEU A N 1
ATOM 2063 C CA . LEU A 1 259 ? -2.814 9.772 19.003 1.00 97.44 259 LEU A CA 1
ATOM 2064 C C . LEU A 1 259 ? -2.303 11.110 18.457 1.00 97.44 259 LEU A C 1
ATOM 2066 O O . LEU A 1 259 ? -2.658 11.479 17.336 1.00 97.44 259 LEU A O 1
ATOM 2070 N N . ALA A 1 260 ? -1.437 11.822 19.185 1.00 98.12 260 ALA A N 1
ATOM 2071 C CA . ALA A 1 260 ? -0.792 13.034 18.678 1.00 98.12 260 ALA A CA 1
ATOM 2072 C C . ALA A 1 260 ? 0.129 12.740 17.478 1.00 98.12 260 ALA A C 1
ATOM 2074 O O . ALA A 1 260 ? 0.121 13.474 16.483 1.00 98.12 260 ALA A O 1
ATOM 2075 N N . ILE A 1 261 ? 0.878 11.634 17.529 1.00 97.62 261 ILE A N 1
ATOM 2076 C CA . ILE A 1 261 ? 1.737 11.173 16.429 1.00 97.62 261 ILE A CA 1
ATOM 2077 C C . ILE A 1 261 ? 0.902 10.792 15.203 1.00 97.62 261 ILE A C 1
ATOM 2079 O O . ILE A 1 261 ? 1.185 11.278 14.104 1.00 97.62 261 ILE A O 1
ATOM 2083 N N . ALA A 1 262 ? -0.151 9.991 15.389 1.00 97.50 262 ALA A N 1
ATOM 2084 C CA . ALA A 1 262 ? -1.074 9.624 14.318 1.00 97.50 262 ALA A CA 1
ATOM 2085 C C . ALA A 1 262 ? -1.738 10.868 13.698 1.00 97.50 262 ALA A C 1
ATOM 2087 O O . ALA A 1 262 ? -1.752 11.025 12.477 1.00 97.50 262 ALA A O 1
ATOM 2088 N N . SER A 1 263 ? -2.182 11.820 14.528 1.00 98.31 263 SER A N 1
ATOM 2089 C CA . SER A 1 263 ? -2.791 13.084 14.080 1.00 98.31 263 SER A CA 1
ATOM 2090 C C . SER A 1 263 ? -1.831 13.936 13.246 1.00 98.31 263 SER A C 1
ATOM 2092 O O . SER A 1 263 ? -2.231 14.562 12.262 1.00 98.31 263 SER A O 1
ATOM 2094 N N . ARG A 1 264 ? -0.544 13.981 13.615 1.00 98.38 264 ARG A N 1
ATOM 2095 C CA . ARG A 1 264 ? 0.486 14.672 12.827 1.00 98.38 264 ARG A CA 1
ATOM 2096 C C . ARG A 1 264 ? 0.645 14.032 11.449 1.00 98.38 264 ARG A C 1
ATOM 2098 O O . ARG A 1 264 ? 0.719 14.757 10.461 1.00 98.38 264 ARG A O 1
ATOM 2105 N N . HIS A 1 265 ? 0.680 12.705 11.374 1.00 97.75 265 HIS A N 1
ATOM 2106 C CA . HIS A 1 265 ? 0.814 12.002 10.100 1.00 97.75 265 HIS A CA 1
ATOM 2107 C C . HIS A 1 265 ? -0.436 12.110 9.227 1.00 97.75 265 HIS A C 1
ATOM 2109 O O . HIS A 1 265 ? -0.289 12.355 8.035 1.00 97.75 265 HIS A O 1
ATOM 2115 N N . ALA A 1 266 ? -1.639 12.071 9.803 1.00 98.25 266 ALA A N 1
ATOM 2116 C CA . ALA A 1 266 ? -2.875 12.340 9.068 1.00 98.25 266 ALA A CA 1
ATOM 2117 C C . ALA A 1 266 ? -2.859 13.734 8.409 1.00 98.25 266 ALA A C 1
ATOM 2119 O O . ALA A 1 266 ? -3.180 13.866 7.230 1.00 98.25 266 ALA A O 1
ATOM 2120 N N . ARG A 1 267 ? -2.396 14.774 9.124 1.00 98.25 267 ARG A N 1
ATOM 2121 C CA . ARG A 1 267 ? -2.222 16.123 8.546 1.00 98.25 267 ARG A CA 1
ATOM 2122 C C . ARG A 1 267 ? -1.180 16.160 7.427 1.00 98.25 267 ARG A C 1
ATOM 2124 O O . ARG A 1 267 ? -1.397 16.817 6.417 1.00 98.25 267 ARG A O 1
ATOM 2131 N N . GLN A 1 268 ? -0.058 15.462 7.597 1.00 97.44 268 GLN A N 1
ATOM 2132 C CA . GLN A 1 268 ? 0.990 15.392 6.573 1.00 97.44 268 GLN A CA 1
ATOM 2133 C C . GLN A 1 268 ? 0.526 14.655 5.313 1.00 97.44 268 GLN A C 1
ATOM 2135 O O . GLN A 1 268 ? 0.875 15.084 4.222 1.00 97.44 268 GLN A O 1
ATOM 2140 N N . LEU A 1 269 ? -0.260 13.584 5.457 1.00 97.25 269 LEU A N 1
ATOM 2141 C CA . LEU A 1 269 ? -0.846 12.854 4.331 1.00 97.25 269 LEU A CA 1
ATOM 2142 C C . LEU A 1 269 ? -1.853 13.713 3.565 1.00 97.25 269 LEU A C 1
ATOM 2144 O O . LEU A 1 269 ? -1.753 13.817 2.349 1.00 97.25 269 LEU A O 1
ATOM 2148 N N . ALA A 1 270 ? -2.743 14.420 4.268 1.00 96.06 270 ALA A N 1
ATOM 2149 C CA . ALA A 1 270 ? -3.636 15.388 3.629 1.00 96.06 270 ALA A CA 1
ATOM 2150 C C . ALA A 1 270 ? -2.856 16.503 2.896 1.00 96.06 270 ALA A C 1
ATOM 2152 O O . ALA A 1 270 ? -3.287 16.999 1.858 1.00 96.06 270 ALA A O 1
ATOM 2153 N N . GLY A 1 271 ? -1.678 16.871 3.410 1.00 94.56 271 GLY A N 1
ATOM 2154 C CA . GLY A 1 271 ? -0.778 17.847 2.797 1.00 94.56 271 GLY A CA 1
ATOM 2155 C C . GLY A 1 271 ? -0.077 17.386 1.513 1.00 94.56 271 GLY A C 1
ATOM 2156 O O . GLY A 1 271 ? 0.461 18.239 0.814 1.00 94.56 271 GLY A O 1
ATOM 2157 N N . GLU A 1 272 ? -0.096 16.091 1.173 1.00 91.38 272 GLU A N 1
ATOM 2158 C CA . GLU A 1 272 ? 0.433 15.595 -0.112 1.00 91.38 272 GLU A CA 1
ATOM 2159 C C . GLU A 1 272 ? -0.461 15.987 -1.296 1.00 91.38 272 GLU A C 1
ATOM 2161 O O . GLU A 1 272 ? 0.011 15.986 -2.428 1.00 91.38 272 GLU A O 1
ATOM 2166 N N . ARG A 1 273 ? -1.723 16.370 -1.037 1.00 86.38 273 ARG A N 1
ATOM 2167 C CA . ARG A 1 273 ? -2.681 16.884 -2.036 1.00 86.38 273 ARG A CA 1
ATOM 2168 C C . ARG A 1 273 ? -2.920 15.944 -3.222 1.00 86.38 273 ARG A C 1
ATOM 2170 O O . ARG A 1 273 ? -3.216 16.398 -4.321 1.00 86.38 273 ARG A O 1
ATOM 2177 N N . VAL A 1 274 ? -2.852 14.641 -2.966 1.00 90.12 274 VAL A N 1
ATOM 2178 C CA . VAL A 1 274 ? -3.248 13.588 -3.907 1.00 90.12 274 VAL A CA 1
ATOM 2179 C C . VAL A 1 274 ? -4.453 12.819 -3.344 1.00 90.12 274 VAL A C 1
ATOM 2181 O O . VAL A 1 274 ? -4.548 12.663 -2.116 1.00 90.12 274 VAL A O 1
ATOM 2184 N N . PRO A 1 275 ? -5.397 12.354 -4.188 1.00 93.31 275 PRO A N 1
ATOM 2185 C CA . PRO A 1 275 ? -6.650 11.752 -3.722 1.00 93.31 275 PRO A CA 1
ATOM 2186 C C . PRO A 1 275 ? -6.450 10.564 -2.769 1.00 93.31 275 PRO A C 1
ATOM 2188 O O . PRO A 1 275 ? -7.009 10.548 -1.671 1.00 93.31 275 PRO A O 1
ATOM 2191 N N . HIS A 1 276 ? -5.564 9.628 -3.122 1.00 93.81 276 HIS A N 1
ATOM 2192 C CA . HIS A 1 276 ? -5.300 8.434 -2.314 1.00 93.81 276 HIS A CA 1
ATOM 2193 C C . HIS A 1 276 ? -4.710 8.778 -0.931 1.00 93.81 276 HIS A C 1
ATOM 2195 O O . HIS A 1 276 ? -5.123 8.221 0.085 1.00 93.81 276 HIS A O 1
ATOM 2201 N N . ALA A 1 277 ? -3.803 9.760 -0.840 1.00 95.94 277 ALA A N 1
ATOM 2202 C CA . ALA A 1 277 ? -3.253 10.207 0.444 1.00 95.94 277 ALA A CA 1
ATOM 2203 C C . ALA A 1 277 ? -4.306 10.914 1.315 1.00 95.94 277 ALA A C 1
ATOM 2205 O O . ALA A 1 277 ? -4.272 10.809 2.543 1.00 95.94 277 ALA A O 1
ATOM 2206 N N . THR A 1 278 ? -5.272 11.592 0.690 1.00 96.44 278 THR A N 1
ATOM 2207 C CA . THR A 1 278 ? -6.412 12.202 1.389 1.00 96.44 278 THR A CA 1
ATOM 2208 C C . THR A 1 278 ? -7.333 11.133 1.982 1.00 96.44 278 THR A C 1
ATOM 2210 O O . THR A 1 278 ? -7.736 11.256 3.142 1.00 96.44 278 THR A O 1
ATOM 2213 N N . ALA A 1 279 ? -7.597 10.049 1.246 1.00 97.81 279 ALA A N 1
ATOM 2214 C CA . ALA A 1 279 ? -8.353 8.900 1.747 1.00 97.81 279 ALA A CA 1
ATOM 2215 C C . ALA A 1 279 ? -7.631 8.202 2.917 1.00 97.81 279 ALA A C 1
ATOM 2217 O O . ALA A 1 279 ? -8.237 7.961 3.964 1.00 97.81 279 ALA A O 1
ATOM 2218 N N . LEU A 1 280 ? -6.310 7.991 2.815 1.00 98.00 280 LEU A N 1
ATOM 2219 C CA . LEU A 1 280 ? -5.485 7.480 3.922 1.00 98.00 280 LEU A CA 1
ATOM 2220 C C . LEU A 1 280 ? -5.527 8.404 5.152 1.00 98.00 280 LEU A C 1
ATOM 2222 O O . LEU A 1 280 ? -5.606 7.932 6.287 1.00 98.00 280 LEU A O 1
ATOM 2226 N N . ALA A 1 281 ? -5.512 9.726 4.960 1.00 98.44 281 ALA A N 1
ATOM 2227 C CA . ALA A 1 281 ? -5.649 10.680 6.058 1.00 98.44 281 ALA A CA 1
ATOM 2228 C C . ALA A 1 281 ? -7.019 10.571 6.749 1.00 98.44 281 ALA A C 1
ATOM 2230 O O . ALA A 1 281 ? -7.080 10.593 7.980 1.00 98.44 281 ALA A O 1
ATOM 2231 N N . ALA A 1 282 ? -8.107 10.429 5.983 1.00 98.31 282 ALA A N 1
ATOM 2232 C CA . ALA A 1 282 ? -9.446 10.205 6.525 1.00 98.31 282 ALA A CA 1
ATOM 2233 C C . ALA A 1 282 ? -9.531 8.879 7.301 1.00 98.31 282 ALA A C 1
ATOM 2235 O O . ALA A 1 282 ? -10.084 8.854 8.402 1.00 98.31 282 ALA A O 1
ATOM 2236 N N . LEU A 1 283 ? -8.892 7.815 6.799 1.00 98.31 283 LEU A N 1
ATOM 2237 C CA . LEU A 1 283 ? -8.814 6.521 7.478 1.00 98.31 283 LEU A CA 1
ATOM 2238 C C . LEU A 1 283 ? -8.163 6.651 8.861 1.00 98.31 283 LEU A C 1
ATOM 2240 O O . LEU A 1 283 ? -8.732 6.210 9.862 1.00 98.31 283 LEU A O 1
ATOM 2244 N N . LEU A 1 284 ? -7.018 7.339 8.933 1.00 98.06 284 LEU A N 1
ATOM 2245 C CA . LEU A 1 284 ? -6.333 7.612 10.197 1.00 98.06 284 LEU A CA 1
ATOM 2246 C C . LEU A 1 284 ? -7.174 8.486 11.133 1.00 98.06 284 LEU A C 1
ATOM 2248 O O . LEU A 1 284 ? -7.199 8.227 12.333 1.00 98.06 284 LEU A O 1
ATOM 2252 N N . ARG A 1 285 ? -7.883 9.504 10.621 1.00 98.12 285 ARG A N 1
ATOM 2253 C CA . ARG A 1 285 ? -8.803 10.319 11.438 1.00 98.12 285 ARG A CA 1
ATOM 2254 C C . ARG A 1 285 ? -9.906 9.467 12.065 1.00 98.12 285 ARG A C 1
ATOM 2256 O O . ARG A 1 285 ? -10.197 9.664 13.242 1.00 98.12 285 ARG A O 1
ATOM 2263 N N . GLY A 1 286 ? -10.456 8.511 11.316 1.00 96.94 286 GLY A N 1
ATOM 2264 C CA . GLY A 1 286 ? -11.430 7.550 11.832 1.00 96.94 286 GLY A CA 1
ATOM 2265 C C . GLY A 1 286 ? -10.861 6.700 12.966 1.00 96.94 286 GLY A C 1
ATOM 2266 O O . GLY A 1 286 ? -11.453 6.652 14.042 1.00 96.94 286 GLY A O 1
ATOM 2267 N N . GLY A 1 287 ? -9.658 6.143 12.785 1.00 95.81 287 GLY A N 1
ATOM 2268 C CA . GLY A 1 287 ? -8.966 5.387 13.837 1.00 95.81 287 GLY A CA 1
ATOM 2269 C C . GLY A 1 287 ? -8.661 6.225 15.088 1.00 95.81 287 GLY A C 1
ATOM 2270 O O . GLY A 1 287 ? -8.853 5.765 16.212 1.00 95.81 287 GLY A O 1
ATOM 2271 N N . ILE A 1 288 ? -8.255 7.489 14.915 1.00 96.94 288 ILE A N 1
ATOM 2272 C CA . ILE A 1 288 ? -8.013 8.426 16.027 1.00 96.94 288 ILE A CA 1
ATOM 2273 C C . ILE A 1 288 ? -9.308 8.723 16.794 1.00 96.94 288 ILE A C 1
ATOM 2275 O O . ILE A 1 288 ? -9.289 8.753 18.023 1.00 96.94 288 ILE A O 1
ATOM 2279 N N . ALA A 1 289 ? -10.416 8.973 16.091 1.00 96.12 289 ALA A N 1
ATOM 2280 C CA . ALA A 1 289 ? -11.713 9.230 16.712 1.00 96.12 289 ALA A CA 1
ATOM 2281 C C . ALA A 1 289 ? -12.221 7.994 17.468 1.00 96.12 289 ALA A C 1
ATOM 2283 O O . ALA A 1 289 ? -12.616 8.112 18.628 1.00 96.12 289 ALA A O 1
ATOM 2284 N N . ALA A 1 290 ? -12.091 6.806 16.871 1.00 94.00 290 ALA A N 1
ATOM 2285 C CA . ALA A 1 290 ? -12.456 5.548 17.513 1.00 94.00 290 ALA A CA 1
ATOM 2286 C C . ALA A 1 290 ? -11.644 5.320 18.797 1.00 94.00 290 ALA A C 1
ATOM 2288 O O . ALA A 1 290 ? -12.207 5.015 19.843 1.00 94.00 290 ALA A O 1
ATOM 2289 N N . ALA A 1 291 ? -10.333 5.573 18.763 1.00 93.00 291 ALA A N 1
ATOM 2290 C CA . ALA A 1 291 ? -9.469 5.462 19.938 1.00 93.00 291 ALA A CA 1
ATOM 2291 C C . ALA A 1 291 ? -9.754 6.501 21.040 1.00 93.00 291 ALA A C 1
ATOM 2293 O O . ALA A 1 291 ? -9.268 6.355 22.162 1.00 93.00 291 ALA A O 1
ATOM 2294 N N . ARG A 1 292 ? -10.529 7.549 20.739 1.00 93.12 292 ARG A N 1
ATOM 2295 C CA . ARG A 1 292 ? -11.043 8.524 21.714 1.00 93.12 292 ARG A CA 1
ATOM 2296 C C . ARG A 1 292 ? -12.450 8.187 22.217 1.00 93.12 292 ARG A C 1
ATOM 2298 O O . ARG A 1 292 ? -12.958 8.923 23.053 1.00 93.12 292 ARG A O 1
ATOM 2305 N N . GLY A 1 293 ? -13.072 7.121 21.712 1.00 91.94 293 GLY A N 1
ATOM 2306 C CA . GLY A 1 293 ? -14.460 6.765 22.013 1.00 91.94 293 GLY A CA 1
ATOM 2307 C C . GLY A 1 293 ? -15.505 7.581 21.241 1.00 91.94 293 GLY A C 1
ATOM 2308 O O . GLY A 1 293 ? -16.693 7.463 21.519 1.00 91.94 293 GLY A O 1
ATOM 2309 N N . ASP A 1 294 ? -15.095 8.394 20.263 1.00 9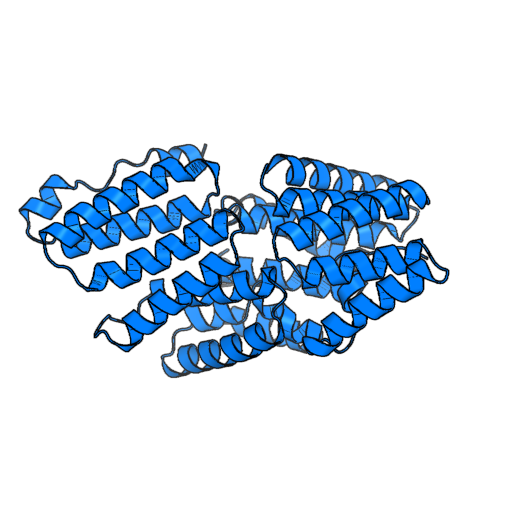4.81 294 ASP A N 1
ATOM 2310 C CA . ASP A 1 294 ? -16.000 9.210 19.447 1.00 94.81 294 ASP A CA 1
ATOM 2311 C C . ASP A 1 294 ? -16.480 8.405 18.230 1.00 94.81 294 ASP A C 1
ATOM 2313 O O . ASP A 1 294 ? -15.929 8.492 17.127 1.00 94.81 294 ASP A O 1
ATOM 2317 N N . VAL A 1 295 ? -17.481 7.551 18.466 1.00 93.19 295 VAL A N 1
ATOM 2318 C CA . VAL A 1 295 ? -18.010 6.602 17.472 1.00 93.19 295 VAL A CA 1
ATOM 2319 C C . VAL A 1 295 ? -18.613 7.320 16.263 1.00 93.19 295 VAL A C 1
ATOM 2321 O O . VAL A 1 295 ? -18.421 6.871 15.132 1.00 93.19 295 VAL A O 1
ATOM 2324 N N . GLU A 1 296 ? -19.299 8.446 16.468 1.00 95.25 296 GLU A N 1
ATOM 2325 C CA . GLU A 1 296 ? -19.927 9.207 15.383 1.00 95.25 296 GLU A CA 1
ATOM 2326 C C . GLU A 1 296 ? -18.884 9.804 14.439 1.00 95.25 296 GLU A C 1
ATOM 2328 O O . GLU A 1 296 ? -18.951 9.587 13.222 1.00 95.25 296 GLU A O 1
ATOM 2333 N N . ARG A 1 297 ? -17.867 10.495 14.980 1.00 96.81 297 ARG A N 1
ATOM 2334 C CA . ARG A 1 297 ? -16.781 11.028 14.146 1.00 96.81 297 ARG A CA 1
ATOM 2335 C C . ARG A 1 297 ? -15.968 9.915 13.498 1.00 96.81 297 ARG A C 1
ATOM 2337 O O . ARG A 1 297 ? -15.540 10.076 12.355 1.00 96.81 297 ARG A O 1
ATOM 2344 N N . ALA A 1 298 ? -15.771 8.792 14.189 1.00 96.25 298 ALA A N 1
ATOM 2345 C CA . ALA A 1 298 ? -15.090 7.634 13.622 1.00 96.25 298 ALA A CA 1
ATOM 2346 C C . ALA A 1 298 ? -15.844 7.066 12.413 1.00 96.25 298 ALA A C 1
ATOM 2348 O O . ALA A 1 298 ? -15.249 6.856 11.354 1.00 96.25 298 ALA A O 1
ATOM 2349 N N . ALA A 1 299 ? -17.160 6.876 12.541 1.00 96.06 299 ALA A N 1
ATOM 2350 C CA . ALA A 1 299 ? -18.004 6.375 11.464 1.00 96.06 299 ALA A CA 1
ATOM 2351 C C . ALA A 1 299 ? -18.044 7.338 10.266 1.00 96.06 299 ALA A C 1
ATOM 2353 O O . ALA A 1 299 ? -17.927 6.895 9.121 1.00 96.06 299 ALA A O 1
ATOM 2354 N N . LEU A 1 300 ? -18.151 8.651 10.507 1.00 97.56 300 LEU A N 1
ATOM 2355 C CA . LEU A 1 300 ? -18.125 9.652 9.438 1.00 97.56 300 LEU A CA 1
ATOM 2356 C C . LEU A 1 300 ? -16.791 9.626 8.676 1.00 97.56 300 LEU A C 1
ATOM 2358 O O . LEU A 1 300 ? -16.787 9.509 7.452 1.00 97.56 300 LEU A O 1
ATOM 2362 N N . ALA A 1 301 ? -15.666 9.648 9.393 1.00 97.94 301 ALA A N 1
ATOM 2363 C CA . ALA A 1 301 ? -14.340 9.637 8.781 1.00 97.94 301 ALA A CA 1
ATOM 2364 C C . ALA A 1 301 ? -14.038 8.324 8.034 1.00 97.94 301 ALA A C 1
ATOM 2366 O O . ALA A 1 301 ? -13.436 8.356 6.962 1.00 97.94 301 ALA A O 1
ATOM 2367 N N . HIS A 1 302 ? -14.485 7.166 8.536 1.00 97.12 302 HIS A N 1
ATOM 2368 C CA . HIS A 1 302 ? -14.358 5.904 7.798 1.00 97.12 302 HIS A CA 1
ATOM 2369 C C . HIS A 1 302 ? -15.263 5.844 6.565 1.00 97.12 302 HIS A C 1
ATOM 2371 O O . HIS A 1 302 ? -14.860 5.288 5.548 1.00 97.12 302 HIS A O 1
ATOM 2377 N N . LYS A 1 303 ? -16.453 6.452 6.600 1.00 97.81 303 LYS A N 1
ATOM 2378 C CA . LYS A 1 303 ? -17.303 6.579 5.409 1.00 97.81 303 LYS A CA 1
ATOM 2379 C C . LYS A 1 303 ? -16.648 7.454 4.336 1.00 97.81 303 LYS A C 1
ATOM 2381 O O . LYS A 1 303 ? -16.687 7.095 3.163 1.00 97.81 303 LYS A O 1
ATOM 2386 N N . GLU A 1 304 ? -16.048 8.578 4.728 1.00 98.31 304 GLU A N 1
ATOM 2387 C CA . GLU A 1 304 ? -15.260 9.432 3.827 1.00 98.31 304 GLU A CA 1
ATOM 2388 C C . GLU A 1 304 ? -14.069 8.675 3.232 1.00 98.31 304 GLU A C 1
ATOM 2390 O O . GLU A 1 304 ? -13.860 8.714 2.023 1.00 98.31 304 GLU A O 1
ATOM 2395 N N . ALA A 1 305 ? -13.319 7.951 4.067 1.00 98.50 305 ALA A N 1
ATOM 2396 C CA . ALA A 1 305 ? -12.169 7.171 3.627 1.00 98.50 305 ALA A CA 1
ATOM 2397 C C . ALA A 1 305 ? -12.560 6.057 2.647 1.00 98.50 305 ALA A C 1
ATOM 2399 O O . ALA A 1 305 ? -11.926 5.931 1.607 1.00 98.50 305 ALA A O 1
ATOM 2400 N N . ALA A 1 306 ? -13.622 5.294 2.937 1.00 98.19 306 ALA A N 1
ATOM 2401 C CA . ALA A 1 306 ? -14.106 4.234 2.051 1.00 98.19 306 ALA A CA 1
ATOM 2402 C C . ALA A 1 306 ? -14.455 4.777 0.658 1.00 98.19 306 ALA A C 1
ATOM 2404 O O . ALA A 1 306 ? -13.955 4.255 -0.333 1.00 98.19 306 ALA A O 1
ATOM 2405 N N . ARG A 1 307 ? -15.212 5.883 0.594 1.00 98.31 307 ARG A N 1
ATOM 2406 C CA . ARG A 1 307 ? -15.520 6.575 -0.669 1.00 98.31 307 ARG A CA 1
ATOM 2407 C C . ARG A 1 307 ? -14.257 7.034 -1.391 1.00 98.31 307 ARG A C 1
ATOM 2409 O O . ARG A 1 307 ? -14.102 6.750 -2.565 1.00 98.31 307 ARG A O 1
ATOM 2416 N N . GLY A 1 308 ? -13.323 7.667 -0.680 1.00 98.12 308 GLY A N 1
ATOM 2417 C CA . GLY A 1 308 ? -12.059 8.099 -1.278 1.00 98.12 308 GLY A CA 1
ATOM 2418 C C . GLY A 1 308 ? -11.227 6.939 -1.843 1.00 98.12 308 GLY A C 1
ATOM 2419 O O . GLY A 1 308 ? -10.596 7.086 -2.886 1.00 98.12 308 GLY A O 1
ATOM 2420 N N . PHE A 1 309 ? -11.233 5.773 -1.192 1.00 98.38 309 PHE A N 1
ATOM 2421 C CA . PHE A 1 309 ? -10.586 4.577 -1.733 1.00 98.38 309 PHE A CA 1
ATOM 2422 C C . PHE A 1 309 ? -11.317 4.028 -2.962 1.00 98.38 309 PHE A C 1
ATOM 2424 O O . PHE A 1 309 ? -10.660 3.641 -3.920 1.00 98.38 309 PHE A O 1
ATOM 2431 N N . GLU A 1 310 ? -12.650 4.041 -2.976 1.00 97.81 310 GLU A N 1
ATOM 2432 C CA . GLU A 1 310 ? -13.448 3.669 -4.155 1.00 97.81 310 GLU A CA 1
ATOM 2433 C C . GLU A 1 310 ? -13.165 4.591 -5.349 1.00 97.81 310 GLU A C 1
ATOM 2435 O O . GLU A 1 310 ? -12.884 4.103 -6.439 1.00 97.81 310 GLU A O 1
ATOM 2440 N N . ASP A 1 311 ? -13.132 5.906 -5.125 1.00 96.94 311 ASP A N 1
ATOM 2441 C CA . ASP A 1 311 ? -12.845 6.919 -6.152 1.00 96.94 311 ASP A CA 1
ATOM 2442 C C . ASP A 1 311 ? -11.412 6.818 -6.714 1.00 96.94 311 ASP A C 1
ATOM 2444 O O . ASP A 1 311 ? -11.103 7.384 -7.761 1.00 96.94 311 ASP A O 1
ATOM 2448 N N . THR A 1 312 ? -10.521 6.115 -6.009 1.00 95.75 312 THR A N 1
ATOM 2449 C CA . THR A 1 312 ? -9.119 5.890 -6.401 1.00 95.75 312 THR A CA 1
ATOM 2450 C C . THR A 1 312 ? -8.822 4.430 -6.730 1.00 95.75 312 THR A C 1
ATOM 2452 O O . THR A 1 312 ? -7.657 4.054 -6.846 1.00 95.75 312 THR A O 1
ATOM 2455 N N . ASP A 1 313 ? -9.862 3.606 -6.886 1.00 97.75 313 ASP A N 1
ATOM 2456 C CA . ASP A 1 313 ? -9.769 2.181 -7.209 1.00 97.75 313 ASP A CA 1
ATOM 2457 C C . ASP A 1 313 ? -8.974 1.326 -6.201 1.00 97.75 313 ASP A C 1
ATOM 2459 O O . ASP A 1 313 ? -8.520 0.234 -6.532 1.00 97.75 313 ASP A O 1
ATOM 2463 N N . MET A 1 314 ? -8.817 1.779 -4.956 1.00 98.19 314 MET A N 1
ATOM 2464 C CA . MET A 1 314 ? -8.094 1.057 -3.904 1.00 98.19 314 MET A CA 1
ATOM 2465 C C . MET A 1 314 ? -9.013 0.077 -3.164 1.00 98.19 314 MET A C 1
ATOM 2467 O O . MET A 1 314 ? -9.339 0.253 -1.984 1.00 98.19 314 MET A O 1
ATOM 2471 N N . ALA A 1 315 ? -9.475 -0.956 -3.870 1.00 98.31 315 ALA A N 1
ATOM 2472 C CA . ALA A 1 315 ? -10.604 -1.779 -3.444 1.00 98.31 315 ALA A CA 1
ATOM 2473 C C . ALA A 1 315 ? -10.364 -2.541 -2.125 1.00 98.31 315 ALA A C 1
ATOM 2475 O O . ALA A 1 315 ? -11.264 -2.595 -1.283 1.00 98.31 315 ALA A O 1
ATOM 2476 N N . LEU A 1 316 ? -9.143 -3.028 -1.867 1.00 98.00 316 LEU A N 1
ATOM 2477 C CA . LEU A 1 316 ? -8.810 -3.683 -0.593 1.00 98.00 316 LEU A CA 1
ATOM 2478 C C . LEU A 1 316 ? -8.888 -2.721 0.603 1.00 98.00 316 LEU A C 1
ATOM 2480 O O . LEU A 1 316 ? -9.454 -3.064 1.643 1.00 98.00 316 LEU A O 1
ATOM 2484 N N . LEU A 1 317 ? -8.372 -1.498 0.460 1.00 97.81 317 LEU A N 1
ATOM 2485 C CA . LEU A 1 317 ? -8.469 -0.462 1.495 1.00 97.81 317 LEU A CA 1
ATOM 2486 C C . LEU A 1 317 ? -9.919 -0.004 1.695 1.00 97.81 317 LEU A C 1
ATOM 2488 O O . LEU A 1 317 ? -10.339 0.206 2.837 1.00 97.81 317 LEU A O 1
ATOM 2492 N N . ALA A 1 318 ? -10.709 0.087 0.621 1.00 98.50 318 ALA A N 1
ATOM 2493 C CA . ALA A 1 318 ? -12.143 0.352 0.707 1.00 98.50 318 ALA A CA 1
ATOM 2494 C C . ALA A 1 318 ? -12.872 -0.756 1.487 1.00 98.50 318 ALA A C 1
ATOM 2496 O O . ALA A 1 318 ? -13.616 -0.461 2.426 1.00 98.50 318 ALA A O 1
ATOM 2497 N N . ALA A 1 319 ? -12.621 -2.029 1.163 1.00 98.38 319 ALA A N 1
ATOM 2498 C CA . ALA A 1 319 ? -13.197 -3.179 1.855 1.00 98.38 319 ALA A CA 1
ATOM 2499 C C . ALA A 1 319 ? -12.787 -3.212 3.336 1.00 98.38 319 ALA A C 1
ATOM 2501 O O . ALA A 1 319 ? -13.650 -3.292 4.210 1.00 98.38 319 ALA A O 1
ATOM 2502 N N . ALA A 1 320 ? -11.498 -3.052 3.646 1.00 97.88 320 ALA A N 1
ATOM 2503 C CA . ALA A 1 320 ? -10.997 -2.987 5.020 1.00 97.88 320 ALA A CA 1
ATOM 2504 C C . ALA A 1 320 ? -11.652 -1.851 5.823 1.00 97.88 320 ALA A C 1
ATOM 2506 O O . ALA A 1 320 ? -12.083 -2.043 6.963 1.00 97.88 320 ALA A O 1
ATOM 2507 N N . THR A 1 321 ? -11.801 -0.678 5.208 1.00 97.88 321 THR A N 1
ATOM 2508 C CA . THR A 1 321 ? -12.454 0.477 5.834 1.00 97.88 321 THR A CA 1
ATOM 2509 C C . THR A 1 321 ? -13.948 0.233 6.058 1.00 97.88 321 THR A C 1
ATOM 2511 O O . THR A 1 321 ? -14.466 0.546 7.130 1.00 97.88 321 THR A O 1
ATOM 2514 N N . ARG A 1 322 ? -14.649 -0.376 5.092 1.00 97.31 322 ARG A N 1
ATOM 2515 C CA . ARG A 1 322 ? -16.070 -0.750 5.214 1.00 97.31 322 ARG A CA 1
ATOM 2516 C C . ARG A 1 322 ? -16.292 -1.815 6.279 1.00 97.31 322 ARG A C 1
ATOM 2518 O O . ARG A 1 322 ? -17.235 -1.688 7.057 1.00 97.31 322 ARG A O 1
ATOM 2525 N N . TYR A 1 323 ? -15.408 -2.808 6.382 1.00 97.88 323 TYR A N 1
ATOM 2526 C CA . TYR A 1 323 ? -15.438 -3.787 7.468 1.00 97.88 323 TYR A CA 1
ATOM 2527 C C . TYR A 1 323 ? -15.442 -3.066 8.821 1.00 97.88 323 TYR A C 1
ATOM 2529 O O . TYR A 1 323 ? -16.298 -3.310 9.674 1.00 97.88 323 TYR A O 1
ATOM 2537 N N . ARG A 1 324 ? -14.531 -2.104 8.994 1.00 94.38 324 ARG A N 1
ATOM 2538 C CA . ARG A 1 324 ? -14.382 -1.327 10.230 1.00 94.38 324 ARG A CA 1
ATOM 2539 C C . ARG A 1 324 ? -15.557 -0.403 10.506 1.00 94.38 324 ARG A C 1
ATOM 2541 O O . ARG A 1 324 ? -16.088 -0.424 11.615 1.00 94.38 324 ARG A O 1
ATOM 2548 N N . LEU A 1 325 ? -16.023 0.323 9.495 1.00 95.88 325 LEU A N 1
ATOM 2549 C CA . LEU A 1 325 ? -17.252 1.108 9.570 1.00 95.88 325 LEU A CA 1
ATOM 2550 C C . LEU A 1 325 ? -18.438 0.236 10.001 1.00 95.88 325 LEU A C 1
ATOM 2552 O O . LEU A 1 325 ? -19.214 0.625 10.869 1.00 95.88 325 LEU A O 1
ATOM 2556 N N . GLY A 1 326 ? -18.551 -0.972 9.448 1.00 96.25 326 GLY A N 1
ATOM 2557 C CA . GLY A 1 326 ? -19.609 -1.907 9.797 1.00 96.25 326 GLY A CA 1
ATOM 2558 C C . GLY A 1 326 ? -19.553 -2.372 11.254 1.00 96.25 326 GLY A C 1
ATOM 2559 O O . GLY A 1 326 ? -20.594 -2.465 11.909 1.00 96.25 326 GLY A O 1
ATOM 2560 N N . LYS A 1 327 ? -18.347 -2.593 11.797 1.00 95.25 327 LYS A N 1
ATOM 2561 C CA . LYS A 1 327 ? -18.154 -2.896 13.224 1.00 95.25 327 LYS A CA 1
ATOM 2562 C C . LYS A 1 327 ? -18.545 -1.730 14.134 1.00 95.25 327 LYS A C 1
ATOM 2564 O O . LYS A 1 327 ? -19.115 -2.001 15.184 1.00 95.25 327 LYS A O 1
ATOM 2569 N N . LEU A 1 328 ? -18.276 -0.483 13.737 1.00 92.75 328 LEU A N 1
ATOM 2570 C CA . LEU A 1 328 ? -18.668 0.710 14.503 1.00 92.75 328 LEU A CA 1
ATOM 2571 C C . LEU A 1 328 ? -20.180 0.959 14.480 1.00 92.75 328 LEU A C 1
ATOM 2573 O O . LEU A 1 328 ? -20.759 1.288 15.507 1.00 92.75 328 LEU A O 1
ATOM 2577 N N . LEU A 1 329 ? -20.824 0.805 13.318 1.00 92.81 329 LEU A N 1
ATOM 2578 C CA . LEU A 1 329 ? -22.256 1.086 13.165 1.00 92.81 329 LEU A CA 1
ATOM 2579 C C . LEU A 1 329 ? -23.152 0.043 13.848 1.00 92.81 329 LEU A C 1
ATOM 2581 O O . LEU A 1 329 ? -24.239 0.380 14.311 1.00 92.81 329 LEU A O 1
ATOM 2585 N N . GLY A 1 330 ? -22.742 -1.230 13.862 1.00 91.62 330 GLY A N 1
ATOM 2586 C CA . GLY A 1 330 ? -23.581 -2.323 14.356 1.00 91.62 330 GLY A CA 1
ATOM 2587 C C . GLY A 1 330 ? -24.910 -2.473 13.592 1.00 91.62 330 GLY A C 1
ATOM 2588 O O . GLY A 1 330 ? -25.101 -1.946 12.492 1.00 91.62 330 GLY A O 1
ATOM 2589 N N . GLY A 1 331 ? -25.846 -3.245 14.153 1.00 95.50 331 GLY A N 1
ATOM 2590 C CA . GLY A 1 331 ? -27.176 -3.448 13.563 1.00 95.50 331 GLY A CA 1
ATOM 2591 C C . GLY A 1 331 ? -27.162 -4.026 12.137 1.00 95.50 331 GLY A C 1
ATOM 2592 O O . GLY A 1 331 ? -26.186 -4.627 11.688 1.00 95.50 331 GLY A O 1
ATOM 2593 N N . ALA A 1 332 ? -28.269 -3.863 11.407 1.00 96.31 332 ALA A N 1
ATOM 2594 C CA . ALA A 1 332 ? -28.400 -4.385 10.043 1.00 96.31 332 ALA A CA 1
ATOM 2595 C C . ALA A 1 332 ? -27.451 -3.690 9.049 1.00 96.31 332 ALA A C 1
ATOM 2597 O O . ALA A 1 332 ? -26.796 -4.356 8.249 1.00 96.31 332 ALA A O 1
ATOM 2598 N N . ARG A 1 333 ? -27.319 -2.358 9.146 1.00 93.69 333 ARG A N 1
ATOM 2599 C CA . ARG A 1 333 ? -26.418 -1.565 8.289 1.00 93.69 333 ARG A CA 1
ATOM 2600 C C . ARG A 1 333 ? -24.953 -1.951 8.493 1.00 93.69 333 ARG A C 1
ATOM 2602 O O . ARG A 1 333 ? -24.214 -2.073 7.518 1.00 93.69 333 ARG A O 1
ATOM 2609 N N . GLY A 1 334 ? -24.534 -2.173 9.737 1.00 96.31 334 GLY A N 1
ATOM 2610 C CA . GLY A 1 334 ? -23.178 -2.608 10.051 1.00 96.31 334 GLY A CA 1
ATOM 2611 C C . GLY A 1 334 ? -22.882 -4.017 9.542 1.00 96.31 334 GLY A C 1
ATOM 2612 O O . GLY A 1 334 ? -21.856 -4.225 8.897 1.00 96.31 334 GLY A O 1
ATOM 2613 N N . ARG A 1 335 ? -23.815 -4.964 9.733 1.00 97.69 335 ARG A N 1
ATOM 2614 C CA . ARG A 1 335 ? -23.693 -6.329 9.188 1.00 97.69 335 ARG A CA 1
ATOM 2615 C C . ARG A 1 335 ? -23.562 -6.345 7.666 1.00 97.69 335 ARG A C 1
ATOM 2617 O O . ARG A 1 335 ? -22.714 -7.066 7.155 1.00 97.69 335 ARG A O 1
ATOM 2624 N N . ALA A 1 336 ? -24.336 -5.525 6.954 1.00 96.94 336 ALA A N 1
ATOM 2625 C CA . ALA A 1 336 ? -24.245 -5.424 5.496 1.00 96.94 336 ALA A CA 1
ATOM 2626 C C . ALA A 1 336 ? -22.868 -4.914 5.025 1.00 96.94 336 ALA A C 1
ATOM 2628 O O . ALA A 1 336 ? -22.301 -5.464 4.085 1.00 96.94 336 ALA A O 1
ATOM 2629 N N . ASN A 1 337 ? -22.301 -3.911 5.709 1.00 96.50 337 ASN A N 1
ATOM 2630 C CA . ASN A 1 337 ? -20.955 -3.407 5.407 1.00 96.50 337 ASN A CA 1
ATOM 2631 C C . ASN A 1 337 ? -19.874 -4.474 5.633 1.00 96.50 337 ASN A C 1
ATOM 2633 O O . ASN A 1 337 ? -18.999 -4.647 4.789 1.00 96.50 337 ASN A O 1
ATOM 2637 N N . VAL A 1 338 ? -19.954 -5.206 6.750 1.00 98.25 338 VAL A N 1
ATOM 2638 C CA . VAL A 1 338 ? -19.025 -6.306 7.051 1.00 98.25 338 VAL A CA 1
ATOM 2639 C C . VAL A 1 338 ? -19.135 -7.413 6.004 1.00 98.25 338 VAL A C 1
ATOM 2641 O O . VAL A 1 338 ? -18.115 -7.828 5.470 1.00 98.25 338 VAL A O 1
ATOM 2644 N N . ALA A 1 339 ? -20.349 -7.855 5.668 1.00 98.19 339 ALA A N 1
ATOM 2645 C CA . ALA A 1 339 ? -20.564 -8.928 4.698 1.00 98.19 339 ALA A CA 1
ATOM 2646 C C . ALA A 1 339 ? -20.040 -8.568 3.298 1.00 98.19 339 ALA A C 1
ATOM 2648 O O . ALA A 1 339 ? -19.389 -9.386 2.658 1.00 98.19 339 ALA A O 1
ATOM 2649 N N . ALA A 1 340 ? -20.272 -7.334 2.837 1.00 97.19 340 ALA A N 1
ATOM 2650 C CA . ALA A 1 340 ? -19.752 -6.874 1.550 1.00 97.19 340 ALA A CA 1
ATOM 2651 C C . ALA A 1 340 ? -18.216 -6.814 1.526 1.00 97.19 340 ALA A C 1
ATOM 2653 O O . ALA A 1 340 ? -17.611 -7.165 0.517 1.00 97.19 340 ALA A O 1
ATOM 2654 N N . ALA A 1 341 ? -17.593 -6.383 2.628 1.00 98.25 341 ALA A N 1
ATOM 2655 C CA . ALA A 1 341 ? -16.141 -6.350 2.753 1.00 98.25 341 ALA A CA 1
ATOM 2656 C C . ALA A 1 341 ? -15.522 -7.755 2.780 1.00 98.25 341 ALA A C 1
ATOM 2658 O O . ALA A 1 341 ? -14.530 -7.983 2.098 1.00 98.25 341 ALA A O 1
ATOM 2659 N N . VAL A 1 342 ? -16.118 -8.681 3.539 1.00 98.62 342 VAL A N 1
ATOM 2660 C CA . VAL A 1 342 ? -15.673 -10.081 3.614 1.00 98.62 342 VAL A CA 1
ATOM 2661 C C . VAL A 1 342 ? -15.776 -10.746 2.248 1.00 98.62 342 VAL A C 1
ATOM 2663 O O . VAL A 1 342 ? -14.781 -11.273 1.785 1.00 98.62 342 VAL A O 1
ATOM 2666 N N . ARG A 1 343 ? -16.907 -10.606 1.545 1.00 98.50 343 ARG A N 1
ATOM 2667 C CA . ARG A 1 343 ? -17.073 -11.180 0.201 1.00 98.50 343 ARG A CA 1
ATOM 2668 C C . ARG A 1 343 ? -15.974 -10.742 -0.772 1.00 98.50 343 ARG A C 1
ATOM 2670 O O . ARG A 1 343 ? -15.418 -11.582 -1.459 1.00 98.50 343 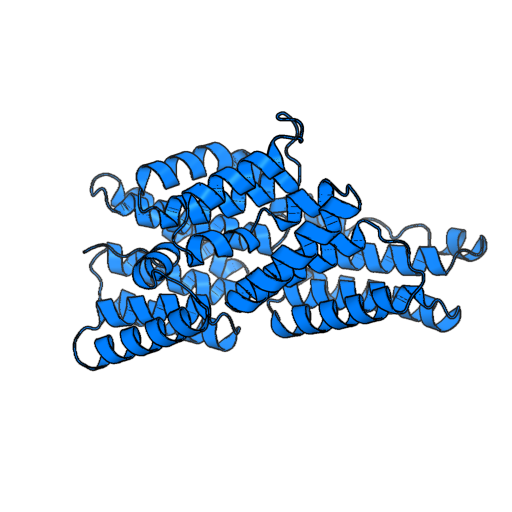ARG A O 1
ATOM 2677 N N . TYR A 1 344 ? -15.642 -9.449 -0.803 1.00 98.44 344 TYR A N 1
ATOM 2678 C CA . TYR A 1 344 ? -14.531 -8.961 -1.630 1.00 98.44 344 TYR A CA 1
ATOM 2679 C C . TYR A 1 344 ? -13.193 -9.598 -1.224 1.00 98.44 344 TYR A C 1
ATOM 2681 O O . TYR A 1 344 ? -12.402 -9.992 -2.072 1.00 98.44 344 TYR A O 1
ATOM 2689 N N . MET A 1 345 ? -12.919 -9.679 0.082 1.00 98.56 345 MET A N 1
ATOM 2690 C CA . MET A 1 345 ? -11.670 -10.254 0.578 1.00 98.56 345 MET A CA 1
ATOM 2691 C C . MET A 1 345 ? -11.571 -11.754 0.266 1.00 98.56 345 MET A C 1
ATOM 2693 O O . MET A 1 345 ? -10.499 -12.207 -0.125 1.00 98.56 345 MET A O 1
ATOM 2697 N N . ASP A 1 346 ? -12.681 -12.486 0.357 1.00 98.31 346 ASP A N 1
ATOM 2698 C CA . ASP A 1 346 ? -12.768 -13.900 -0.012 1.00 98.31 346 ASP A CA 1
ATOM 2699 C C . ASP A 1 346 ? -12.526 -14.096 -1.522 1.00 98.31 346 ASP A C 1
ATOM 2701 O O . ASP A 1 346 ? -11.762 -14.976 -1.911 1.00 98.31 346 ASP A O 1
ATOM 2705 N N . GLU A 1 347 ? -13.117 -13.246 -2.375 1.00 98.19 347 GLU A N 1
ATOM 2706 C CA . GLU A 1 347 ? -12.896 -13.245 -3.835 1.00 98.19 347 GLU A CA 1
ATOM 2707 C C . GLU A 1 347 ? -11.422 -12.999 -4.204 1.00 98.19 347 GLU A C 1
ATOM 2709 O O . GLU A 1 347 ? -10.919 -13.573 -5.168 1.00 98.19 347 GLU A O 1
ATOM 2714 N N . GLU A 1 348 ? -10.711 -12.190 -3.416 1.00 98.19 348 GLU A N 1
ATOM 2715 C CA . GLU A 1 348 ? -9.275 -11.931 -3.573 1.00 98.19 348 GLU A CA 1
ATOM 2716 C C . GLU A 1 348 ? -8.374 -12.953 -2.853 1.00 98.19 348 GLU A C 1
ATOM 2718 O O . GLU A 1 348 ? -7.147 -12.803 -2.858 1.00 98.19 348 GLU A O 1
ATOM 2723 N N . GLY A 1 349 ? -8.954 -14.000 -2.254 1.00 97.75 349 GLY A N 1
ATOM 2724 C CA . GLY A 1 349 ? -8.220 -15.085 -1.601 1.00 97.75 349 GLY A CA 1
ATOM 2725 C C . GLY A 1 349 ? -7.550 -14.683 -0.284 1.00 97.75 349 GLY A C 1
ATOM 2726 O O . GLY A 1 349 ? -6.458 -15.162 0.020 1.00 97.75 349 GLY A O 1
ATOM 2727 N N . ILE A 1 350 ? -8.159 -13.770 0.476 1.00 98.50 350 ILE A N 1
ATOM 2728 C CA . ILE A 1 350 ? -7.683 -13.352 1.800 1.00 98.50 350 ILE A CA 1
ATOM 2729 C C . ILE A 1 350 ? -8.309 -14.252 2.870 1.00 98.50 350 ILE A C 1
ATOM 2731 O O . ILE A 1 350 ? -9.499 -14.156 3.153 1.00 98.50 350 ILE A O 1
ATOM 2735 N N . GLU A 1 351 ? -7.488 -15.071 3.523 1.00 98.25 351 GLU A N 1
ATOM 2736 C CA . GLU A 1 351 ? -7.914 -16.073 4.508 1.00 98.25 351 GLU A CA 1
ATOM 2737 C C . GLU A 1 351 ? -8.483 -15.462 5.794 1.00 98.25 351 GLU A C 1
ATOM 2739 O O . GLU A 1 351 ? -9.401 -16.013 6.403 1.00 98.25 351 GLU A O 1
ATOM 2744 N N . ASN A 1 352 ? -7.965 -14.301 6.215 1.00 97.88 352 ASN A N 1
ATOM 2745 C CA . ASN A 1 352 ? -8.377 -13.648 7.457 1.00 97.88 352 ASN A CA 1
ATOM 2746 C C . ASN A 1 352 ? -8.822 -12.189 7.236 1.00 97.88 352 ASN A C 1
ATOM 2748 O O . ASN A 1 352 ? -8.077 -11.244 7.537 1.00 97.88 352 ASN A O 1
ATOM 2752 N N . PRO A 1 353 ? -10.067 -11.966 6.766 1.00 97.38 353 PRO A N 1
ATOM 2753 C CA . PRO A 1 353 ? -10.600 -10.627 6.509 1.00 97.38 353 PRO A CA 1
ATOM 2754 C C . PRO A 1 353 ? -10.559 -9.696 7.728 1.00 97.38 353 PRO A C 1
ATOM 2756 O O . PRO A 1 353 ? -10.309 -8.495 7.613 1.00 97.38 353 PRO A O 1
ATOM 2759 N N . ALA A 1 354 ? -10.776 -10.239 8.930 1.00 96.19 354 ALA A N 1
ATOM 2760 C CA . ALA A 1 354 ? -10.792 -9.455 10.161 1.00 96.19 354 ALA A CA 1
ATOM 2761 C C . ALA A 1 354 ? -9.406 -8.888 10.504 1.00 96.19 354 ALA A C 1
ATOM 2763 O O . ALA A 1 354 ? -9.299 -7.712 10.881 1.00 96.19 354 ALA A O 1
ATOM 2764 N N . ARG A 1 355 ? -8.362 -9.714 10.369 1.00 95.75 355 ARG A N 1
ATOM 2765 C CA . ARG A 1 355 ? -6.967 -9.334 10.618 1.00 95.75 355 ARG A CA 1
ATOM 2766 C C . ARG A 1 355 ? -6.430 -8.437 9.508 1.00 95.75 355 ARG A C 1
ATOM 2768 O O . ARG A 1 355 ? -5.850 -7.396 9.812 1.00 95.75 355 ARG A O 1
ATOM 2775 N N . MET A 1 356 ? -6.770 -8.722 8.250 1.00 96.94 356 MET A N 1
ATOM 2776 C CA . MET A 1 356 ? -6.487 -7.830 7.121 1.00 96.94 356 MET A CA 1
ATOM 2777 C C . MET A 1 356 ? -7.102 -6.436 7.330 1.00 96.94 356 MET A C 1
ATOM 2779 O O . MET A 1 356 ? -6.421 -5.417 7.219 1.00 96.94 356 MET A O 1
ATOM 2783 N N . ALA A 1 357 ? -8.369 -6.362 7.749 1.00 96.50 357 ALA A N 1
ATOM 2784 C CA . ALA A 1 357 ? -9.004 -5.092 8.091 1.00 96.50 357 ALA A CA 1
ATOM 2785 C C . ALA A 1 357 ? -8.393 -4.421 9.337 1.00 96.50 357 ALA A C 1
ATOM 2787 O O . ALA A 1 357 ? -8.500 -3.205 9.489 1.00 96.50 357 ALA A O 1
ATOM 2788 N N . ALA A 1 358 ? -7.808 -5.186 10.268 1.00 93.88 358 ALA A N 1
ATOM 2789 C CA . ALA A 1 358 ? -7.123 -4.644 11.451 1.00 93.88 358 ALA A CA 1
ATOM 2790 C C . ALA A 1 358 ? -5.811 -3.964 11.084 1.00 93.88 358 ALA A C 1
ATOM 2792 O O . ALA A 1 358 ? -5.502 -2.912 11.636 1.00 93.88 358 ALA A O 1
ATOM 2793 N N . MET A 1 359 ? -5.088 -4.547 10.128 1.00 93.88 359 MET A N 1
ATOM 2794 C CA . MET A 1 359 ? -3.805 -4.042 9.662 1.00 93.88 359 MET A CA 1
ATOM 2795 C C . MET A 1 359 ? -3.914 -2.615 9.106 1.00 93.88 359 MET A C 1
ATOM 2797 O O . MET A 1 359 ? -3.077 -1.768 9.405 1.00 93.88 359 MET A O 1
ATOM 2801 N N . TYR A 1 360 ? -4.955 -2.332 8.319 1.00 94.06 360 TYR A N 1
ATOM 2802 C CA . TYR A 1 360 ? -5.147 -1.008 7.714 1.00 94.06 360 TYR A CA 1
ATOM 2803 C C . TYR A 1 360 ? -5.858 0.001 8.618 1.00 94.06 360 TYR A C 1
ATOM 2805 O O . TYR A 1 360 ? -5.645 1.206 8.479 1.00 94.06 360 TYR A O 1
ATOM 2813 N N . ALA A 1 361 ? -6.742 -0.476 9.492 1.00 89.44 361 ALA A N 1
ATOM 2814 C CA . ALA A 1 361 ? -7.609 0.363 10.307 1.00 89.44 361 ALA A CA 1
ATOM 2815 C C . ALA A 1 361 ? -7.810 -0.267 11.697 1.00 89.44 361 ALA A C 1
ATOM 2817 O O . ALA A 1 361 ? -8.846 -0.885 11.969 1.00 89.44 361 ALA A O 1
ATOM 2818 N N . PRO A 1 362 ? -6.814 -0.136 12.590 1.00 85.69 362 PRO A N 1
ATOM 2819 C CA . PRO A 1 362 ? -6.880 -0.684 13.938 1.00 85.69 362 PRO A CA 1
ATOM 2820 C C . PRO A 1 362 ? -7.956 0.040 14.761 1.00 85.69 362 PRO A C 1
ATOM 2822 O O . PRO A 1 362 ? -8.044 1.268 14.751 1.00 85.69 362 PRO A O 1
ATOM 2825 N N . ILE A 1 363 ? -8.786 -0.724 15.479 1.00 71.00 363 ILE A N 1
ATOM 2826 C CA . ILE A 1 363 ? -9.802 -0.204 16.410 1.00 71.00 363 ILE A CA 1
ATOM 2827 C C . ILE A 1 363 ? -9.762 -1.033 17.696 1.00 71.00 363 ILE A C 1
ATOM 2829 O O . ILE A 1 363 ? -9.678 -2.261 17.635 1.00 71.00 363 ILE A O 1
ATOM 2833 N N . TRP A 1 364 ? -9.872 -0.343 18.831 1.00 62.69 364 TRP A N 1
ATOM 2834 C CA . TRP A 1 364 ? -9.965 -0.899 20.181 1.00 62.69 364 TRP A CA 1
ATOM 2835 C C . TRP A 1 364 ? -11.405 -1.284 20.511 1.00 62.69 364 TRP A C 1
ATOM 2837 O O . TRP A 1 364 ? -12.324 -0.545 20.162 1.00 62.69 364 TRP A O 1
ATOM 2847 N N . ARG A 1 365 ? -11.598 -2.437 21.154 1.00 50.00 365 ARG A N 1
ATOM 2848 C CA . ARG A 1 365 ? -12.864 -2.757 21.820 1.00 50.00 365 ARG A CA 1
ATOM 2849 C C . ARG A 1 365 ? -12.833 -2.251 23.247 1.00 50.00 365 ARG A C 1
ATOM 2851 O O . ARG A 1 365 ? -11.749 -2.373 23.860 1.00 50.00 365 ARG A O 1
#

Secondary structure (DSSP, 8-state):
-HHHHHHTPPP--HHHHHHTT-HHHHHHHHHHHHHHHHTT-GGGHHHHHHHHHHHHHHHHHTT-TTHHHHHHHHHHHHHHHTT-HHHHHHHHHHHHHHHHHS-----HHHHHHHHHHHHHHHHHT-HHHHHHHHHHHHHHHHHTT-HHHHHHHHSGGGGHHHHHTT-HHHHHHHHHHHHHTS-SS---HHHHHHHHHHHHHHHHH--HHHHHHHHHHHHHHHHHSGGGGSHHHHHHHHHHHHHHHHHHTTSHHHHHHHHHHHHHHHHHHHTT--HHHHHHHHHHHHHHHHHTT-HHHHHHHHHHHHHHHHHTT-HHHHHHHHHHHHHHH-HHHHHHHHHHHHHHHHHTT-S-HHHHHHHHS----

Foldseek 3Di:
DVLVVLVPDDQDPLVVCVVVPPLLVSLLVLLVSLLVQLLLADVSVVVSVVSNVVSVVSCVVVVRLLSQLSSLLSQLSNCLRQLVLVSNLVSLVSSVVSVVVDPDDDDCSPLSSLLSNLVSCLQLVLLQVSVVSLVVQLVVCVVVVPLVSNLSSLFASSLCNCVLVVHLPVSLVSNCVSCVPDDPVDPDPSVLRNVLSVLLSQQLVLPLVSSQVSLVVCVVVLCPDPSCSRPVSVLSSLLSNLSSLLSVLLPVVCVVVSLVSNLVSLVVLVVSVRLLSPLSSLLSQLSSCLSVVNLVSNLVSLVSSLVSSVVSSSLLLNLLSLLVSLVSVDDPSSVVSNVVSVVVSVVSSRPDSPSSSCSNHNHDD

Radius of gyration: 21.22 Å; chains: 1; bounding box: 57×40×66 Å

pLDDT: mean 86.82, std 13.15, range [36.0, 98.62]